Protein AF-E2SR80-F1 (afdb_monomer_lite)

Sequence (348 aa):
MKRNQKGSALLWAITVIMVLMITVAAALGISYSYYNRSVQNNNRRQAYLTAKGVIQNIVEKIELDNEDYISMIPEEVNQSTPLNIQLPDNANLGTVTEAKISRVEVDKDVDIRGKLTVSITVDYAGQTDTVNADMQLGRTGDLKKWQLLKYYKGQGADVQENINIKNAKIMMSHLLPLYEAACEWKTKIYTATMPEAEQRVIDGLGKNVNGEYVWEKYNGYYSNDYMRYFLFYGIYESKLPQFKNSAATHLPEKLKNKTFYMKTYCTKGKYTKLIYANTESTMKSGDWRAYLIFDTDTGHWYDVTDSAGNSYNGMTNFDDTSSDATAMEIKKLEEFKKTYFIPERMVD

Secondary structure (DSSP, 8-state):
----THHHHHHHHHHHHHHHHHHHHHHHHHHHHHHHHHHHHHHHHHHHHHHHHHHHHHHHHHHTT-HHHHHTS-SSTT-EEE------GGG---EEEEEEEEEEPPPTTS--SEEEEEEEEEEETTEEEEEEEEEEEPPSSS--SEEEEEEEESSPS-S---HHHHHHHHHHHHHHHHHHHHHTT-HHHHHHT-HHHHHHHHHHH-B-TTS-BHHHHHTTS--HHHHHHIIIIIISTT-PPEE-GGG-TT--HHHHTS-EEEEEEE-TTS--EEEEEES-SS--TT---BSEEEETTTTEEEE---TT-PPB--GGGG---STTHHHHHHHHHHHHHHHHSSGGGB--

Foldseek 3Di:
DPPPCVVVVVVVVVVVVVVVVVVVVVVVVVVVVVVVVVVLVVQQVLQVVLQVVVVVVLQVCQQVVPVVSVVQADPDAQDKRWDDDDDPPVPLSFDWPTWIKHWHDDDPVDQFDTKIKTKIWGHHPNHIWMKMWIWTQDGPDPRRGIDTDDMDIDGIPPVPLLVQLVLFVVLCVLLVVCLVCQVVLNQVVVVVVQVQLLVQLQVVQDADPVRHRPCVVDSRHDDFLNSQSSCCRRVQVVFFDKRDLVSFAADDPLPSPAIWGWGWGAAPLSADIWIFIDRDRGSDPPPQWGQWIQDPVVSFIFGPADPNSGTDNCSRVLHDDDPCSNVSSVVVVVVSCVVIVDPNGTGD

pLDDT: mean 82.11, std 11.13, range [41.03, 97.31]

Radius of gyration: 28.29 Å; chains: 1; bounding box: 73×52×107 Å

Structure (mmCIF, N/CA/C/O backbone):
data_AF-E2SR80-F1
#
_entry.id   AF-E2SR80-F1
#
loop_
_atom_site.group_PDB
_atom_site.id
_atom_site.type_symbol
_atom_site.label_atom_id
_atom_site.label_alt_id
_atom_site.label_comp_id
_atom_site.label_asym_id
_atom_site.label_entity_id
_atom_site.label_seq_id
_atom_site.pdbx_PDB_ins_code
_atom_site.Cartn_x
_atom_site.Cartn_y
_atom_site.Cartn_z
_atom_site.occupancy
_atom_site.B_iso_or_equiv
_atom_site.auth_seq_id
_atom_site.auth_comp_id
_atom_site.auth_asym_id
_atom_site.auth_atom_id
_atom_site.pdbx_PDB_model_num
ATOM 1 N N . MET A 1 1 ? 6.907 0.716 80.988 1.00 41.03 1 MET A N 1
ATOM 2 C CA . MET A 1 1 ? 5.776 1.026 80.080 1.00 41.03 1 MET A CA 1
ATOM 3 C C . MET A 1 1 ? 5.940 0.232 78.784 1.00 41.03 1 MET A C 1
ATOM 5 O O . MET A 1 1 ? 6.929 0.440 78.093 1.00 41.03 1 MET A O 1
ATOM 9 N N . LYS A 1 2 ? 5.040 -0.713 78.463 1.00 50.44 2 LYS A N 1
ATOM 10 C CA . LYS A 1 2 ? 5.060 -1.428 77.169 1.00 50.44 2 LYS A CA 1
ATOM 11 C C . LYS A 1 2 ? 4.645 -0.451 76.058 1.00 50.44 2 LYS A C 1
ATOM 13 O O . LYS A 1 2 ? 3.537 0.074 76.098 1.00 50.44 2 LYS A O 1
ATOM 18 N N . ARG A 1 3 ? 5.532 -0.191 75.090 1.00 54.62 3 ARG A N 1
ATOM 19 C CA . ARG A 1 3 ? 5.256 0.646 73.907 1.00 54.62 3 ARG A CA 1
ATOM 20 C C . ARG A 1 3 ? 4.097 0.029 73.110 1.00 54.62 3 ARG A C 1
ATOM 22 O O . ARG A 1 3 ? 4.188 -1.113 72.667 1.00 54.62 3 ARG A O 1
ATOM 29 N N . ASN A 1 4 ? 3.003 0.770 72.950 1.00 59.75 4 ASN A N 1
ATOM 30 C CA . ASN A 1 4 ? 1.808 0.333 72.231 1.00 59.75 4 ASN A CA 1
ATOM 31 C C . ASN A 1 4 ? 2.079 0.283 70.712 1.00 59.75 4 ASN A C 1
ATOM 33 O O . ASN A 1 4 ? 1.922 1.281 70.018 1.00 59.75 4 ASN A O 1
ATOM 37 N N . GLN A 1 5 ? 2.507 -0.872 70.189 1.00 57.28 5 GLN A N 1
ATOM 38 C CA . GLN A 1 5 ? 2.763 -1.083 68.753 1.00 57.28 5 GLN A CA 1
ATOM 39 C C . GLN A 1 5 ? 1.492 -1.348 67.916 1.00 57.28 5 GLN A C 1
ATOM 41 O O . GLN A 1 5 ? 1.584 -1.543 66.704 1.00 57.28 5 GLN A O 1
ATOM 46 N N . LYS A 1 6 ? 0.293 -1.318 68.520 1.00 56.19 6 LYS A N 1
ATOM 47 C CA . LYS A 1 6 ? -0.974 -1.641 67.834 1.00 56.19 6 LYS A CA 1
ATOM 48 C C . LYS A 1 6 ? -1.331 -0.670 66.697 1.00 56.19 6 LYS A C 1
ATOM 50 O O . LYS A 1 6 ? -1.971 -1.085 65.738 1.00 56.19 6 LYS A O 1
ATOM 55 N N . GLY A 1 7 ? -0.878 0.587 66.760 1.00 56.91 7 GLY A N 1
ATOM 56 C CA . GLY A 1 7 ? -1.098 1.575 65.691 1.00 56.91 7 GLY A CA 1
ATOM 57 C C . GLY A 1 7 ? -0.287 1.311 64.415 1.00 56.91 7 GLY A C 1
ATOM 58 O O . GLY A 1 7 ? -0.763 1.600 63.323 1.00 56.91 7 GLY A O 1
ATOM 59 N N . SER A 1 8 ? 0.901 0.703 64.535 1.00 66.62 8 SER A N 1
ATOM 60 C CA . SER A 1 8 ? 1.770 0.390 63.387 1.00 66.62 8 SER A CA 1
ATOM 61 C C . SER A 1 8 ? 1.239 -0.796 62.576 1.00 66.62 8 SER A C 1
ATOM 63 O O . SER A 1 8 ? 1.221 -0.754 61.349 1.00 66.62 8 SER A O 1
ATOM 65 N N . ALA A 1 9 ? 0.723 -1.825 63.258 1.00 75.88 9 ALA A N 1
ATOM 66 C CA . ALA A 1 9 ? 0.156 -3.008 62.610 1.00 75.88 9 ALA A CA 1
ATOM 67 C C . ALA A 1 9 ? -1.118 -2.690 61.804 1.00 75.88 9 ALA A C 1
ATOM 69 O O . ALA A 1 9 ? -1.295 -3.213 60.706 1.00 75.88 9 ALA A O 1
ATOM 70 N N . LEU A 1 10 ? -1.978 -1.800 62.317 1.00 78.31 10 LEU A N 1
ATOM 71 C CA . LEU A 1 10 ? -3.183 -1.356 61.608 1.00 78.31 10 LEU A CA 1
ATOM 72 C C . LEU A 1 10 ? -2.827 -0.584 60.327 1.00 78.31 10 LEU A C 1
ATOM 74 O O . LEU A 1 10 ? -3.387 -0.854 59.267 1.00 78.31 10 LEU A O 1
ATOM 78 N N . LEU A 1 11 ? -1.867 0.343 60.412 1.00 80.19 11 LEU A N 1
ATOM 79 C CA . LEU A 1 11 ? -1.424 1.141 59.265 1.00 80.19 11 LEU A CA 1
ATOM 80 C C . LEU A 1 11 ? -0.793 0.259 58.175 1.00 80.19 11 LEU A C 1
ATOM 82 O O . LEU A 1 11 ? -1.059 0.437 56.985 1.00 80.19 11 LEU A O 1
ATOM 86 N N . TRP A 1 12 ? -0.008 -0.738 58.591 1.00 85.00 12 TRP A N 1
ATOM 87 C CA . TRP A 1 12 ? 0.560 -1.747 57.700 1.00 85.00 12 TRP A CA 1
ATOM 88 C C . TRP A 1 12 ? -0.515 -2.581 57.003 1.00 85.00 12 TRP A C 1
ATOM 90 O O . TRP A 1 12 ? -0.466 -2.729 55.784 1.00 85.00 12 TRP A O 1
ATOM 100 N N . ALA A 1 13 ? -1.515 -3.070 57.740 1.00 86.19 13 ALA A N 1
ATOM 101 C CA . ALA A 1 13 ? -2.617 -3.836 57.160 1.00 86.19 13 ALA A CA 1
ATOM 102 C C . ALA A 1 13 ? -3.398 -3.023 56.114 1.00 86.19 13 ALA A C 1
ATOM 104 O O . ALA A 1 13 ? -3.671 -3.524 55.026 1.00 86.19 13 ALA A O 1
ATOM 105 N N . ILE A 1 14 ? -3.690 -1.749 56.399 1.00 85.69 14 ILE A N 1
ATOM 106 C CA . ILE A 1 14 ? -4.379 -0.852 55.458 1.00 85.69 14 ILE A CA 1
ATOM 107 C C . ILE A 1 14 ? -3.535 -0.634 54.197 1.00 85.69 14 ILE A C 1
ATOM 109 O O . ILE A 1 14 ? -4.055 -0.711 53.085 1.00 85.69 14 ILE A O 1
ATOM 113 N N . THR A 1 15 ? -2.226 -0.420 54.352 1.00 86.19 15 THR A N 1
ATOM 114 C CA . THR A 1 15 ? -1.307 -0.227 53.218 1.00 86.19 15 THR A CA 1
ATOM 115 C C . THR A 1 15 ? -1.261 -1.463 52.320 1.00 86.19 15 THR A C 1
ATOM 117 O O . THR A 1 15 ? -1.371 -1.342 51.101 1.00 86.19 15 THR A O 1
ATOM 120 N N . VAL A 1 16 ? -1.179 -2.658 52.912 1.00 89.25 16 VAL A N 1
ATOM 121 C CA . VAL A 1 16 ? -1.197 -3.930 52.173 1.00 89.25 16 VAL A CA 1
ATOM 122 C C . VAL A 1 16 ? -2.517 -4.117 51.425 1.00 89.25 16 VAL A C 1
ATOM 124 O O . VAL A 1 16 ? -2.497 -4.459 50.245 1.00 89.25 16 VAL A O 1
ATOM 127 N N . ILE A 1 17 ? -3.658 -3.841 52.064 1.00 92.12 17 ILE A N 1
ATOM 128 C CA . ILE A 1 17 ? -4.977 -3.939 51.422 1.00 92.12 17 ILE A CA 1
ATOM 129 C C . ILE A 1 17 ? -5.096 -2.956 50.250 1.00 92.12 17 ILE A C 1
ATOM 131 O O . ILE A 1 17 ? -5.597 -3.338 49.196 1.00 92.12 17 ILE A O 1
ATOM 135 N N . MET A 1 18 ? -4.613 -1.717 50.389 1.00 91.00 18 MET A N 1
ATOM 136 C CA . MET A 1 18 ? -4.639 -0.735 49.296 1.00 91.00 18 MET A CA 1
ATOM 137 C C . MET A 1 18 ? -3.799 -1.188 48.100 1.00 91.00 18 MET A C 1
ATOM 139 O O . MET A 1 18 ? -4.283 -1.156 46.971 1.00 91.00 18 MET A O 1
ATOM 143 N N . VAL A 1 19 ? -2.573 -1.665 48.336 1.00 90.81 19 VAL A N 1
ATOM 144 C CA . VAL A 1 19 ? -1.711 -2.198 47.267 1.00 90.81 19 VAL A CA 1
ATOM 145 C C . VAL A 1 19 ? -2.364 -3.414 46.597 1.00 90.81 19 VAL A C 1
ATOM 147 O O . VAL A 1 19 ? -2.334 -3.546 45.371 1.00 90.81 19 VAL A O 1
ATOM 150 N N . LEU A 1 20 ? -3.021 -4.275 47.375 1.00 92.12 20 LEU A N 1
ATOM 151 C CA . LEU A 1 20 ? -3.727 -5.445 46.857 1.00 92.12 20 LEU A CA 1
ATOM 152 C C . LEU A 1 20 ? -4.962 -5.050 46.027 1.00 92.12 20 LEU A C 1
ATOM 154 O O . LEU A 1 20 ? -5.178 -5.596 44.951 1.00 92.12 20 LEU A O 1
ATOM 158 N N . MET A 1 21 ? -5.731 -4.045 46.449 1.00 90.69 21 MET A N 1
ATOM 159 C CA . MET A 1 21 ? -6.858 -3.540 45.655 1.00 90.69 21 MET A CA 1
ATOM 160 C C . MET A 1 21 ? -6.407 -2.892 44.343 1.00 90.69 21 MET A C 1
ATOM 162 O O . MET A 1 21 ? -7.025 -3.137 43.309 1.00 90.69 21 MET A O 1
ATOM 166 N N . ILE A 1 22 ? -5.316 -2.119 44.354 1.00 89.12 22 ILE A N 1
ATOM 167 C CA . ILE A 1 22 ? -4.759 -1.510 43.134 1.00 89.12 22 ILE A CA 1
ATOM 168 C C . ILE A 1 22 ? -4.313 -2.596 42.148 1.00 89.12 22 ILE A C 1
ATOM 170 O O . ILE A 1 22 ? -4.617 -2.517 40.958 1.00 89.12 22 ILE A O 1
ATOM 174 N N . THR A 1 23 ? -3.629 -3.634 42.634 1.00 87.75 23 THR A N 1
ATOM 175 C CA . THR A 1 23 ? -3.163 -4.741 41.784 1.00 87.75 23 THR A CA 1
ATOM 176 C C . THR A 1 23 ? -4.318 -5.573 41.223 1.00 87.75 23 THR A C 1
ATOM 178 O O . THR A 1 23 ? -4.312 -5.877 40.031 1.00 87.75 23 THR A O 1
ATOM 181 N N . VAL A 1 24 ? -5.350 -5.871 42.022 1.00 89.69 24 VAL A N 1
ATOM 182 C CA . VAL A 1 24 ? -6.563 -6.562 41.547 1.00 89.69 24 VAL A CA 1
ATOM 183 C C . VAL A 1 24 ? -7.316 -5.720 40.515 1.00 89.69 24 VAL A C 1
ATOM 185 O O . VAL A 1 24 ? -7.696 -6.244 39.469 1.00 89.69 24 VAL A O 1
ATOM 188 N N . ALA A 1 25 ? -7.486 -4.416 40.751 1.00 79.12 25 ALA A N 1
ATOM 189 C CA . ALA A 1 25 ? -8.142 -3.519 39.801 1.00 79.12 25 ALA A CA 1
ATOM 190 C C . ALA A 1 25 ? -7.384 -3.447 38.464 1.00 79.12 25 ALA A C 1
ATOM 192 O O . ALA A 1 25 ? -8.001 -3.529 37.401 1.00 79.12 25 ALA A O 1
ATOM 193 N N . ALA A 1 26 ? -6.050 -3.368 38.502 1.00 74.50 26 ALA A N 1
ATOM 194 C CA . ALA A 1 26 ? -5.216 -3.393 37.302 1.00 74.50 26 ALA A CA 1
ATOM 195 C C . ALA A 1 26 ? -5.331 -4.730 36.544 1.00 74.50 26 ALA A C 1
ATOM 197 O O . ALA A 1 26 ? -5.523 -4.736 35.326 1.00 74.50 26 ALA A O 1
ATOM 198 N N . ALA A 1 27 ? -5.280 -5.864 37.253 1.00 79.50 27 ALA A N 1
ATOM 199 C CA . ALA A 1 27 ? -5.410 -7.193 36.655 1.00 79.50 27 ALA A CA 1
ATOM 200 C C . ALA A 1 27 ? -6.788 -7.408 36.004 1.00 79.50 27 ALA A C 1
ATOM 202 O O . ALA A 1 27 ? -6.875 -7.941 34.895 1.00 79.50 27 ALA A O 1
ATOM 203 N N . LEU A 1 28 ? -7.861 -6.952 36.657 1.00 77.25 28 LEU A N 1
ATOM 204 C CA . LEU A 1 28 ? -9.220 -6.998 36.118 1.00 77.25 28 LEU A CA 1
ATOM 205 C C . LEU A 1 28 ? -9.384 -6.083 34.901 1.00 77.25 28 LEU A C 1
ATOM 207 O O . LEU A 1 28 ? -9.975 -6.509 33.913 1.00 77.25 28 LEU A O 1
ATOM 211 N N . GLY A 1 29 ? -8.822 -4.870 34.928 1.00 68.19 29 GLY A N 1
ATOM 212 C CA . GLY A 1 29 ? -8.860 -3.950 33.788 1.00 68.19 29 GLY A CA 1
ATOM 213 C C . GLY A 1 29 ? -8.187 -4.533 32.542 1.00 68.19 29 GLY A C 1
ATOM 214 O O . GLY A 1 29 ? -8.747 -4.488 31.444 1.00 68.19 29 GLY A O 1
ATOM 215 N N . ILE A 1 30 ? -7.021 -5.160 32.719 1.00 61.06 30 ILE A N 1
ATOM 216 C CA . ILE A 1 30 ? -6.311 -5.859 31.642 1.00 61.06 30 ILE A CA 1
ATOM 217 C C . ILE A 1 30 ? -7.134 -7.058 31.147 1.00 61.06 30 ILE A C 1
ATOM 219 O O . ILE A 1 30 ? -7.360 -7.195 29.945 1.00 61.06 30 ILE A O 1
ATOM 223 N N . SER A 1 31 ? -7.632 -7.895 32.060 1.00 67.19 31 SER A N 1
ATOM 224 C CA . SER A 1 31 ? -8.416 -9.093 31.721 1.00 67.19 31 SER A CA 1
ATOM 225 C C . SER A 1 31 ? -9.706 -8.754 30.973 1.00 67.19 31 SER A C 1
ATOM 227 O O . SER A 1 31 ? -10.033 -9.403 29.984 1.00 67.19 31 SER A O 1
ATOM 229 N N . TYR A 1 32 ? -10.409 -7.701 31.393 1.00 62.47 32 TYR A N 1
ATOM 230 C CA . TYR A 1 32 ? -11.624 -7.222 30.738 1.00 62.47 32 TYR A CA 1
ATOM 231 C C . TYR A 1 32 ? -11.346 -6.708 29.319 1.00 62.47 32 TYR A C 1
ATOM 233 O O . TYR A 1 32 ? -12.085 -7.015 28.386 1.00 62.47 32 TYR A O 1
ATOM 241 N N . SER A 1 33 ? -10.235 -5.990 29.126 1.00 60.47 33 SER A N 1
ATOM 242 C CA . SER A 1 33 ? -9.791 -5.552 27.797 1.00 60.47 33 SER A CA 1
ATOM 243 C C . SER A 1 33 ? -9.507 -6.740 26.868 1.00 60.47 33 SER A C 1
ATOM 245 O O . SER A 1 33 ? -9.991 -6.770 25.733 1.00 60.47 33 SER A O 1
ATOM 247 N N . TYR A 1 34 ? -8.792 -7.762 27.353 1.00 63.47 34 TYR A N 1
ATOM 248 C CA . TYR A 1 34 ? -8.549 -8.990 26.587 1.00 63.47 34 TYR A CA 1
ATOM 249 C C . TYR A 1 34 ? -9.836 -9.750 26.274 1.00 63.47 34 TYR A C 1
ATOM 251 O O . TYR A 1 34 ? -10.015 -10.202 25.143 1.00 63.47 34 TYR A O 1
ATOM 259 N N . TYR A 1 35 ? -10.742 -9.859 27.246 1.00 66.56 35 TYR A N 1
ATOM 260 C CA . TYR A 1 35 ? -12.034 -10.507 27.062 1.00 66.56 35 TYR A CA 1
ATOM 261 C C . TYR A 1 35 ? -12.851 -9.818 25.963 1.00 66.56 35 TYR A C 1
ATOM 263 O O . TYR A 1 35 ? -13.272 -10.479 25.017 1.00 66.56 35 TYR A O 1
ATOM 271 N N . ASN A 1 36 ? -12.987 -8.489 26.009 1.00 66.62 36 ASN A N 1
ATOM 272 C CA . ASN A 1 36 ? -13.736 -7.744 24.994 1.00 66.62 36 ASN A CA 1
ATOM 273 C C . ASN A 1 36 ? -13.118 -7.869 23.599 1.00 66.62 36 ASN A C 1
ATOM 275 O O . ASN A 1 36 ? -13.845 -8.091 22.633 1.00 66.62 36 ASN A O 1
ATOM 279 N N . ARG A 1 37 ? -11.786 -7.800 23.485 1.00 63.66 37 ARG A N 1
ATOM 280 C CA . ARG A 1 37 ? -11.088 -8.035 22.209 1.00 63.66 37 ARG A CA 1
ATOM 281 C C . ARG A 1 37 ? -11.329 -9.448 21.684 1.00 63.66 37 ARG A C 1
ATOM 283 O O . ARG A 1 37 ? -11.545 -9.628 20.490 1.00 63.66 37 ARG A O 1
ATOM 290 N N . SER A 1 38 ? -11.307 -10.446 22.565 1.00 66.44 38 SER A N 1
ATOM 291 C CA . SER A 1 38 ? -11.567 -11.842 22.209 1.00 66.44 38 SER A CA 1
ATOM 292 C C . SER A 1 38 ? -12.996 -12.037 21.695 1.00 66.44 38 SER A C 1
ATOM 294 O O . SER A 1 38 ? -13.190 -12.606 20.622 1.00 66.44 38 SER A O 1
ATOM 296 N N . VAL A 1 39 ? -13.990 -11.492 22.404 1.00 68.88 39 VAL A N 1
ATOM 297 C CA . VAL A 1 39 ? -15.403 -11.544 22.000 1.00 68.88 39 VAL A CA 1
ATOM 298 C C . VAL A 1 39 ? -15.616 -10.835 20.662 1.00 68.88 39 VAL A C 1
ATOM 300 O O . VAL A 1 39 ? -16.217 -11.414 19.762 1.00 68.88 39 VAL A O 1
ATOM 303 N N . GLN A 1 40 ? -15.068 -9.629 20.482 1.00 72.50 40 GLN A N 1
ATOM 304 C CA . GLN A 1 40 ? -15.157 -8.898 19.213 1.00 72.50 40 GLN A CA 1
ATOM 305 C C . GLN A 1 40 ? -14.512 -9.672 18.057 1.00 72.50 40 GLN A C 1
ATOM 307 O O . GLN A 1 40 ? -15.115 -9.803 16.994 1.00 72.50 40 GLN A O 1
ATOM 312 N N . ASN A 1 41 ? -13.328 -10.255 18.268 1.00 70.25 41 ASN A N 1
ATOM 313 C CA . ASN A 1 41 ? -12.660 -11.076 17.258 1.00 70.25 41 ASN A CA 1
ATOM 314 C C . ASN A 1 41 ? -13.461 -12.334 16.907 1.00 70.25 41 ASN A C 1
ATOM 316 O O . ASN A 1 41 ? -13.529 -12.709 15.736 1.00 70.25 41 ASN A O 1
ATOM 320 N N . ASN A 1 42 ? -14.074 -12.985 17.898 1.00 72.62 42 ASN A N 1
ATOM 321 C CA . ASN A 1 42 ? -14.923 -14.146 17.664 1.00 72.62 42 ASN A CA 1
ATOM 322 C C . ASN A 1 42 ? -16.185 -13.768 16.876 1.00 72.62 42 ASN A C 1
ATOM 324 O O . ASN A 1 42 ? -16.521 -14.437 15.902 1.00 72.62 42 ASN A O 1
ATOM 328 N N . ASN A 1 43 ? -16.830 -12.659 17.238 1.00 77.50 43 ASN A N 1
ATOM 329 C CA . ASN A 1 43 ? -18.008 -12.150 16.536 1.00 77.50 43 ASN A CA 1
ATOM 330 C C . ASN A 1 43 ? -17.676 -11.771 15.087 1.00 77.50 43 ASN A C 1
ATOM 332 O O . ASN A 1 43 ? -18.373 -12.184 14.164 1.00 77.50 43 ASN A O 1
ATOM 336 N N . ARG A 1 44 ? -16.548 -11.088 14.860 1.00 74.31 44 ARG A N 1
ATOM 337 C CA . ARG A 1 44 ? -16.056 -10.780 13.512 1.00 74.31 44 ARG A CA 1
ATOM 338 C C . ARG A 1 44 ? -15.739 -12.042 12.709 1.00 74.31 44 ARG A C 1
ATOM 340 O O . ARG A 1 44 ? -16.054 -12.131 11.525 1.00 74.31 44 ARG A O 1
ATOM 347 N N . ARG A 1 45 ? -15.140 -13.056 13.344 1.00 76.94 45 ARG A N 1
ATOM 348 C CA . ARG A 1 45 ? -14.900 -14.356 12.704 1.00 76.94 45 ARG A CA 1
ATOM 349 C C . ARG A 1 45 ? -16.212 -15.026 12.297 1.00 76.94 45 ARG A C 1
ATOM 351 O O . ARG A 1 45 ? -16.254 -15.610 11.218 1.00 76.94 45 ARG A O 1
ATOM 358 N N . GLN A 1 46 ? -17.254 -14.934 13.120 1.00 81.94 46 GLN A N 1
ATOM 359 C CA . GLN A 1 46 ? -18.574 -15.461 12.789 1.00 81.94 46 GLN A CA 1
ATOM 360 C C . GLN A 1 46 ? -19.182 -14.730 11.586 1.00 81.94 46 GLN A C 1
ATOM 362 O O . GLN A 1 46 ? -19.578 -15.399 10.636 1.00 81.94 46 GLN A O 1
ATOM 367 N N . ALA A 1 47 ? -19.153 -13.391 11.565 1.00 82.88 47 ALA A N 1
ATOM 368 C CA . ALA A 1 47 ? -19.593 -12.597 10.412 1.00 82.88 47 ALA A CA 1
ATOM 369 C C . ALA A 1 47 ? -18.881 -13.030 9.116 1.00 82.88 47 ALA A C 1
ATOM 371 O O . ALA A 1 47 ? -19.528 -13.300 8.104 1.00 82.88 47 ALA A O 1
ATOM 372 N N . TYR A 1 48 ? -17.554 -13.207 9.168 1.00 84.00 48 TYR A N 1
ATOM 373 C CA . TYR A 1 48 ? -16.772 -13.706 8.034 1.00 84.00 48 TYR A CA 1
ATOM 374 C C . TYR A 1 48 ? -17.203 -15.103 7.569 1.00 84.00 48 TYR A C 1
ATOM 376 O O . TYR A 1 48 ? -17.326 -15.340 6.369 1.00 84.00 48 TYR A O 1
ATOM 384 N N . LEU A 1 49 ? -17.385 -16.049 8.494 1.00 83.25 49 LEU A N 1
ATOM 385 C CA . LEU A 1 49 ? -17.761 -17.421 8.148 1.00 83.25 49 LEU A CA 1
ATOM 386 C C . LEU A 1 49 ? -19.159 -17.479 7.530 1.00 83.25 49 LEU A C 1
ATOM 388 O O . LEU A 1 49 ? -19.341 -18.185 6.539 1.00 83.25 49 LEU A O 1
ATOM 392 N N . THR A 1 50 ? -20.106 -16.701 8.056 1.00 87.38 50 THR A N 1
ATOM 393 C CA . THR A 1 50 ? -21.445 -16.573 7.476 1.00 87.38 50 THR A CA 1
ATOM 394 C C . THR A 1 50 ? -21.371 -15.973 6.072 1.00 87.38 50 THR A C 1
ATOM 396 O O . THR A 1 50 ? -21.866 -16.583 5.127 1.00 87.38 50 THR A O 1
ATOM 399 N N . ALA A 1 51 ? -20.689 -14.834 5.899 1.00 86.62 51 ALA A N 1
ATOM 400 C CA . ALA A 1 51 ? -20.525 -14.197 4.591 1.00 86.62 51 ALA A CA 1
ATOM 401 C C . ALA A 1 51 ? -19.853 -15.138 3.577 1.00 86.62 51 ALA A C 1
ATOM 403 O O . ALA A 1 51 ? -20.287 -15.232 2.429 1.00 86.62 51 ALA A O 1
ATOM 404 N N . LYS A 1 52 ? -18.840 -15.902 4.015 1.00 84.12 52 LYS A N 1
ATOM 405 C CA . LYS A 1 52 ? -18.167 -16.918 3.198 1.00 84.12 52 LYS A CA 1
ATOM 406 C C . LYS A 1 52 ? -19.106 -18.059 2.791 1.00 84.12 52 LYS A C 1
ATOM 408 O O . LYS A 1 52 ? -19.067 -18.478 1.641 1.00 84.12 52 LYS A O 1
ATOM 413 N N . GLY A 1 53 ? -19.934 -18.564 3.703 1.00 82.44 53 GLY A N 1
ATOM 414 C CA . GLY A 1 53 ? -20.895 -19.622 3.384 1.00 82.44 53 GLY A CA 1
ATOM 415 C C . GLY A 1 53 ? -21.933 -19.167 2.356 1.00 82.44 53 GLY A C 1
ATOM 416 O O . GLY A 1 53 ? -22.192 -19.871 1.383 1.00 82.44 53 GLY A O 1
ATOM 417 N N . VAL A 1 54 ? -22.463 -17.952 2.529 1.00 89.12 54 VAL A N 1
ATOM 418 C CA . VAL A 1 54 ? -23.433 -17.350 1.602 1.00 89.12 54 VAL A CA 1
ATOM 419 C C . VAL A 1 54 ? -22.823 -17.158 0.215 1.00 89.12 54 VAL A C 1
ATOM 421 O O . VAL A 1 54 ? -23.399 -17.604 -0.775 1.00 89.12 54 VAL A O 1
ATOM 424 N N . ILE A 1 55 ? -21.642 -16.539 0.126 1.00 91.81 55 ILE A N 1
ATOM 425 C CA . ILE A 1 55 ? -21.018 -16.280 -1.176 1.00 91.81 55 ILE A CA 1
ATOM 426 C C . ILE A 1 55 ? -20.607 -17.568 -1.892 1.00 91.81 55 ILE A C 1
ATOM 428 O O . ILE A 1 55 ? -20.752 -17.644 -3.106 1.00 91.81 55 ILE A O 1
ATOM 432 N N . GLN A 1 56 ? -20.148 -18.592 -1.164 1.00 83.88 56 GLN A N 1
ATOM 433 C CA . GLN A 1 56 ? -19.830 -19.895 -1.753 1.00 83.88 56 GLN A CA 1
ATOM 434 C C . GLN A 1 56 ? -21.061 -20.532 -2.396 1.00 83.88 56 GLN A C 1
ATOM 436 O O . GLN A 1 56 ? -20.956 -21.057 -3.499 1.00 83.88 56 GLN A O 1
ATOM 441 N N . ASN A 1 57 ? -22.225 -20.427 -1.751 1.00 86.38 57 ASN A N 1
ATOM 442 C CA . ASN A 1 57 ? -23.472 -20.928 -2.316 1.00 86.38 57 ASN A CA 1
ATOM 443 C C . ASN A 1 57 ? -23.870 -20.176 -3.596 1.00 86.38 57 ASN A C 1
ATOM 445 O O . ASN A 1 57 ? -24.221 -20.810 -4.585 1.00 86.38 57 ASN A O 1
ATOM 449 N N . ILE A 1 58 ? -23.769 -18.843 -3.607 1.00 89.19 58 ILE A N 1
ATOM 450 C CA . ILE A 1 58 ? -24.084 -18.027 -4.793 1.00 89.19 58 ILE A CA 1
ATOM 451 C C . ILE A 1 58 ? -23.141 -18.360 -5.950 1.00 89.19 58 ILE A C 1
ATOM 453 O O . ILE A 1 58 ? -23.597 -18.606 -7.063 1.00 89.19 58 ILE A O 1
ATOM 457 N N . VAL A 1 59 ? -21.832 -18.393 -5.684 1.00 85.44 59 VAL A N 1
ATOM 458 C CA . VAL A 1 59 ? -20.812 -18.736 -6.683 1.00 85.44 59 VAL A CA 1
ATOM 459 C C . VAL A 1 59 ? -21.077 -20.122 -7.257 1.00 85.44 59 VAL A C 1
ATOM 461 O O . VAL A 1 59 ? -21.118 -20.261 -8.473 1.00 85.44 59 VAL A O 1
ATOM 464 N N . GLU A 1 60 ? -21.335 -21.123 -6.413 1.00 81.25 60 GLU A N 1
ATOM 465 C CA . GLU A 1 60 ? -21.652 -22.484 -6.858 1.00 81.25 60 GLU A CA 1
ATOM 466 C C . GLU A 1 60 ? -22.886 -22.505 -7.773 1.00 81.25 60 GLU A C 1
ATOM 468 O O . GLU A 1 60 ? -22.872 -23.146 -8.822 1.00 81.25 60 GLU A O 1
ATOM 473 N N . LYS A 1 61 ? -23.948 -21.762 -7.433 1.00 85.62 61 LYS A N 1
ATOM 474 C CA . LYS A 1 61 ? -25.143 -21.657 -8.285 1.00 85.62 61 LYS A CA 1
ATOM 475 C C . LYS A 1 61 ? -24.850 -21.001 -9.635 1.00 85.62 61 LYS A C 1
ATOM 477 O O . LYS A 1 61 ? -25.407 -21.444 -10.637 1.00 85.62 61 LYS A O 1
ATOM 482 N N . ILE A 1 62 ? -23.969 -20.002 -9.669 1.00 86.25 62 ILE A N 1
ATOM 483 C CA . ILE A 1 62 ? -23.519 -19.351 -10.906 1.00 86.25 62 ILE A CA 1
ATOM 484 C C . ILE A 1 62 ? -22.651 -20.306 -11.748 1.00 86.25 62 ILE A C 1
ATOM 486 O O . ILE A 1 62 ? -22.869 -20.410 -12.951 1.00 86.25 62 ILE A O 1
ATOM 490 N N . GLU A 1 63 ? -21.713 -21.049 -11.148 1.00 81.19 63 GLU A N 1
ATOM 491 C CA . GLU A 1 63 ? -20.871 -22.033 -11.863 1.00 81.19 63 GLU A CA 1
ATOM 492 C C . GLU A 1 63 ? -21.685 -23.211 -12.431 1.00 81.19 63 GLU A C 1
ATOM 494 O O . GLU A 1 63 ? -21.335 -23.789 -13.465 1.00 81.19 63 GLU A O 1
ATOM 499 N N . LEU A 1 64 ? -22.796 -23.560 -11.773 1.00 82.38 64 LEU A N 1
ATOM 500 C CA . LEU A 1 64 ? -23.743 -24.582 -12.223 1.00 82.38 64 LEU A CA 1
ATOM 501 C C . LEU A 1 64 ? -24.737 -24.084 -13.292 1.00 82.38 64 LEU A C 1
ATOM 503 O O . LEU A 1 64 ? -25.602 -24.861 -13.693 1.00 82.38 64 LEU A O 1
ATOM 507 N N . ASP A 1 65 ? -24.609 -22.840 -13.773 1.00 80.25 65 ASP A N 1
ATOM 508 C CA . ASP A 1 65 ? -25.534 -22.171 -14.705 1.00 80.25 65 ASP A CA 1
ATOM 509 C C . ASP A 1 65 ? -26.999 -22.189 -14.232 1.00 80.25 65 ASP A C 1
ATOM 511 O O . ASP A 1 65 ? -27.922 -22.445 -15.006 1.00 80.25 65 ASP A O 1
ATOM 515 N N . ASN A 1 66 ? -27.241 -21.944 -12.943 1.00 85.12 66 ASN A N 1
ATOM 516 C CA . ASN A 1 66 ? -28.608 -21.810 -12.456 1.00 85.12 66 ASN A CA 1
ATOM 517 C C . ASN A 1 66 ? -29.273 -20.548 -13.044 1.00 85.12 66 ASN A C 1
ATOM 519 O O . ASN A 1 66 ? -28.787 -19.438 -12.826 1.00 85.12 66 ASN A O 1
ATOM 523 N N . GLU A 1 67 ? -30.395 -20.720 -13.750 1.00 83.00 67 GLU A N 1
ATOM 524 C CA . GLU A 1 67 ? -31.078 -19.645 -14.489 1.00 83.00 67 GLU A CA 1
ATOM 525 C C . GLU A 1 67 ? -31.417 -18.428 -13.615 1.00 83.00 67 GLU A C 1
ATOM 527 O O . GLU A 1 67 ? -31.183 -17.293 -14.037 1.00 83.00 67 GLU A O 1
ATOM 532 N N . ASP A 1 68 ? -31.867 -18.648 -12.375 1.00 84.31 68 ASP A N 1
ATOM 533 C CA . ASP A 1 68 ? -32.255 -17.569 -11.464 1.00 84.31 68 ASP A CA 1
ATOM 534 C C . ASP A 1 68 ? -31.055 -16.675 -11.124 1.00 84.31 68 ASP A C 1
ATOM 536 O O . ASP A 1 68 ? -31.140 -15.453 -11.226 1.00 84.31 68 ASP A O 1
ATOM 540 N N . TYR A 1 69 ? -29.904 -17.265 -10.788 1.00 84.31 69 TYR A N 1
ATOM 541 C CA . TYR A 1 69 ? -28.700 -16.507 -10.425 1.00 84.31 69 TYR A CA 1
ATOM 542 C C . TYR A 1 69 ? -28.002 -15.885 -11.636 1.00 84.31 69 TYR A C 1
ATOM 544 O O . TYR A 1 69 ? -27.455 -14.787 -11.528 1.00 84.31 69 TYR A O 1
ATOM 552 N N . ILE A 1 70 ? -28.035 -16.551 -12.794 1.00 84.56 70 ILE A N 1
ATOM 553 C CA . ILE A 1 70 ? -27.484 -16.002 -14.039 1.00 84.56 70 ILE A CA 1
ATOM 554 C C . ILE A 1 70 ? -28.281 -14.769 -14.483 1.00 84.56 70 ILE A C 1
ATOM 556 O O . ILE A 1 70 ? -27.677 -13.783 -14.899 1.00 84.56 70 ILE A O 1
ATOM 560 N N . SER A 1 71 ? -29.611 -14.782 -14.329 1.00 85.00 71 SER A N 1
ATOM 561 C CA . SER A 1 71 ? -30.475 -13.640 -14.671 1.00 85.00 71 SER A CA 1
ATOM 562 C C . SER A 1 71 ? -30.224 -12.388 -13.818 1.00 85.00 71 SER A C 1
ATOM 564 O O . SER A 1 71 ? -30.558 -11.281 -14.230 1.00 85.00 71 SER A O 1
ATOM 566 N N . MET A 1 72 ? -29.607 -12.547 -12.641 1.00 85.06 72 MET A N 1
ATOM 567 C CA . MET A 1 72 ? -29.269 -11.441 -11.741 1.00 85.06 72 MET A CA 1
ATOM 568 C C . MET A 1 72 ? -27.945 -10.755 -12.102 1.00 85.06 72 MET A C 1
ATOM 570 O O . MET A 1 72 ? -27.640 -9.701 -11.541 1.00 85.06 72 MET A O 1
ATOM 574 N N . ILE A 1 73 ? -27.148 -11.323 -13.014 1.00 86.19 73 ILE A N 1
ATOM 575 C CA . ILE A 1 73 ? -25.899 -10.710 -13.474 1.00 86.19 73 ILE A CA 1
ATOM 576 C C . ILE A 1 73 ? -26.246 -9.498 -14.357 1.00 86.19 73 ILE A C 1
ATOM 578 O O . ILE A 1 73 ? -26.911 -9.676 -15.377 1.00 86.19 73 ILE A O 1
ATOM 582 N N . PRO A 1 74 ? -25.780 -8.279 -14.023 1.00 79.56 74 PRO A N 1
ATOM 583 C CA . PRO A 1 74 ? -26.035 -7.094 -14.838 1.00 79.56 74 PRO A CA 1
ATOM 584 C C . PRO A 1 74 ? -25.583 -7.263 -16.296 1.00 79.56 74 PRO A C 1
ATOM 586 O O . PRO A 1 74 ? -24.509 -7.806 -16.580 1.00 79.56 74 PRO A O 1
ATOM 589 N N . GLU A 1 75 ? -26.374 -6.762 -17.245 1.00 77.81 75 GLU A N 1
ATOM 590 C CA . GLU A 1 75 ? -25.998 -6.784 -18.663 1.00 77.81 75 GLU A CA 1
ATOM 591 C C . GLU A 1 75 ? -24.880 -5.779 -18.968 1.00 77.81 75 GLU A C 1
ATOM 593 O O . GLU A 1 75 ? -23.946 -6.093 -19.712 1.00 77.81 75 GLU A O 1
ATOM 598 N N . GLU A 1 76 ? -24.932 -4.601 -18.346 1.00 70.25 76 GLU A N 1
ATOM 599 C CA . GLU A 1 76 ? -23.942 -3.543 -18.528 1.00 70.25 76 GLU A CA 1
ATOM 600 C C . GLU A 1 76 ? -22.746 -3.692 -17.583 1.00 70.25 76 GLU A C 1
ATOM 602 O O . GLU A 1 76 ? -22.855 -4.104 -16.428 1.00 70.25 76 GLU A O 1
ATOM 607 N N . VAL A 1 77 ? -21.576 -3.317 -18.092 1.00 75.19 77 VAL A N 1
ATOM 608 C CA . VAL A 1 77 ? -20.338 -3.229 -17.317 1.00 75.19 77 VAL A CA 1
ATOM 609 C C . VAL A 1 77 ? -20.448 -2.094 -16.292 1.00 75.19 77 VAL A C 1
ATOM 611 O O . VAL A 1 77 ? -21.031 -1.053 -16.578 1.00 75.19 77 VAL A O 1
ATOM 614 N N . ASN A 1 78 ? -19.864 -2.286 -15.108 1.00 72.12 78 ASN A N 1
ATOM 615 C CA . ASN A 1 78 ? -19.880 -1.367 -13.963 1.00 72.12 78 ASN A CA 1
ATOM 616 C C . ASN A 1 78 ? -21.262 -1.151 -13.324 1.00 72.12 78 ASN A C 1
ATOM 618 O O . ASN A 1 78 ? -21.436 -0.230 -12.525 1.00 72.12 78 ASN A O 1
ATOM 622 N N . GLN A 1 79 ? -22.239 -2.005 -13.633 1.00 66.38 79 GLN A N 1
ATOM 623 C CA . GLN A 1 79 ? -23.502 -2.063 -12.905 1.00 66.38 79 GLN A CA 1
ATOM 624 C C . GLN A 1 79 ? -23.479 -3.152 -11.829 1.00 66.38 79 GLN A C 1
ATOM 626 O O . GLN A 1 79 ? -22.714 -4.119 -11.909 1.00 66.38 79 GLN A O 1
ATOM 631 N N . SER A 1 80 ? -24.356 -2.996 -10.834 1.00 75.38 80 SER A N 1
ATOM 632 C CA . SER A 1 80 ? -24.550 -3.947 -9.741 1.00 75.38 80 SER A CA 1
ATOM 633 C C . SER A 1 80 ? -26.029 -4.248 -9.531 1.00 75.38 80 SER A C 1
ATOM 635 O O . SER A 1 80 ? -26.839 -3.329 -9.425 1.00 75.38 80 SER A O 1
ATOM 637 N N . THR A 1 81 ? -26.362 -5.526 -9.374 1.00 78.38 81 THR A N 1
ATOM 638 C CA . THR A 1 81 ? -27.690 -5.975 -8.944 1.00 78.38 81 THR A CA 1
ATOM 639 C C . THR A 1 81 ? -27.640 -6.314 -7.454 1.00 78.38 81 THR A C 1
ATOM 641 O O . THR A 1 81 ? -26.838 -7.172 -7.065 1.00 78.38 81 THR A O 1
ATOM 644 N N . PRO A 1 82 ? -28.457 -5.677 -6.597 1.00 81.69 82 PRO A N 1
ATOM 645 C CA . PRO A 1 82 ? -28.566 -6.073 -5.199 1.00 81.69 82 PRO A CA 1
ATOM 646 C C . PRO A 1 82 ? -29.278 -7.427 -5.074 1.00 81.69 82 PRO A C 1
ATOM 648 O O . PRO A 1 82 ? -30.252 -7.703 -5.771 1.00 81.69 82 PRO A O 1
ATOM 651 N N . LEU A 1 83 ? -28.811 -8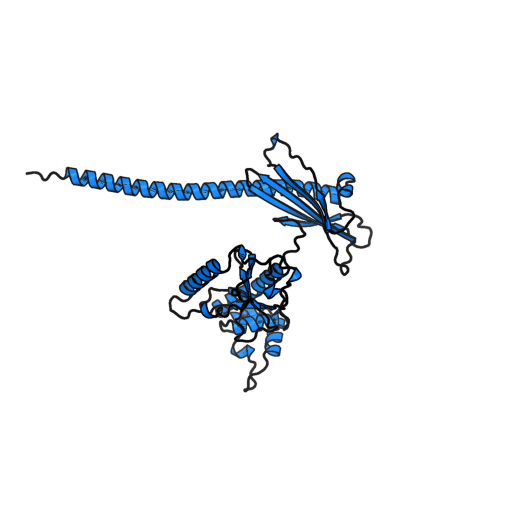.260 -4.149 1.00 84.19 83 LEU A N 1
ATOM 652 C CA . LEU A 1 83 ? -29.411 -9.542 -3.801 1.00 84.19 83 LEU A CA 1
ATOM 653 C C . LEU A 1 83 ? -30.106 -9.428 -2.445 1.00 84.19 83 LEU A C 1
ATOM 655 O O . LEU A 1 83 ? -29.527 -8.933 -1.479 1.00 84.19 83 LEU A O 1
ATOM 659 N N . ASN A 1 84 ? -31.333 -9.932 -2.350 1.00 83.38 84 ASN A N 1
ATOM 660 C CA . ASN A 1 84 ? -32.037 -10.024 -1.077 1.00 83.38 84 ASN A CA 1
ATOM 661 C C . ASN A 1 84 ? -31.850 -11.428 -0.494 1.00 83.38 84 ASN A C 1
ATOM 663 O O . ASN A 1 84 ? -32.416 -12.394 -1.004 1.00 83.38 84 ASN A O 1
ATOM 667 N N . ILE A 1 85 ? -31.027 -11.542 0.549 1.00 84.31 85 ILE A N 1
ATOM 668 C CA . ILE A 1 85 ? -30.678 -12.819 1.175 1.00 84.31 85 ILE A CA 1
ATOM 669 C C . ILE A 1 85 ? -31.168 -12.805 2.615 1.00 84.31 85 ILE A C 1
ATOM 671 O O . ILE A 1 85 ? -30.689 -12.027 3.437 1.00 84.31 85 ILE A O 1
ATOM 675 N N . GLN A 1 86 ? -32.094 -13.708 2.925 1.00 82.06 86 GLN A N 1
ATOM 676 C CA . GLN A 1 86 ? -32.579 -13.923 4.283 1.00 82.06 86 GLN A CA 1
ATOM 677 C C . GLN A 1 86 ? -31.970 -15.206 4.840 1.00 82.06 86 GLN A C 1
ATOM 679 O O . GLN A 1 86 ? -32.085 -16.277 4.243 1.00 82.06 86 GLN A O 1
ATOM 684 N N . LEU A 1 87 ? -31.291 -15.080 5.978 1.00 84.44 87 LEU A N 1
ATOM 685 C CA . LEU A 1 87 ? -30.752 -16.219 6.712 1.00 84.44 87 LEU A CA 1
ATOM 686 C C . LEU A 1 87 ? -31.822 -16.778 7.660 1.00 84.44 87 LEU A C 1
ATOM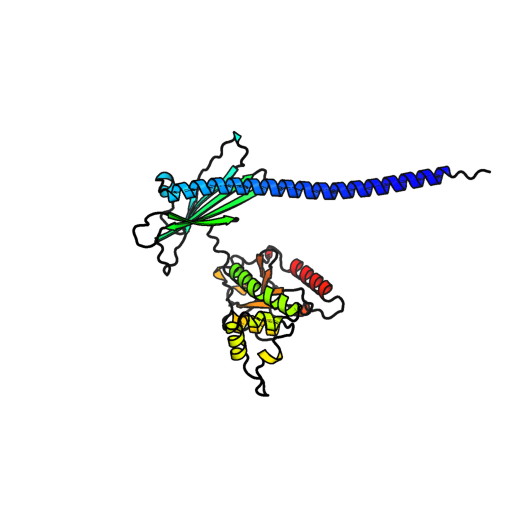 688 O O . LEU A 1 87 ? -32.677 -16.021 8.115 1.00 84.44 87 LEU A O 1
ATOM 692 N N . PRO A 1 88 ? -31.785 -18.078 7.994 1.00 80.56 88 PRO A N 1
ATOM 693 C CA . PRO A 1 88 ? -32.717 -18.651 8.959 1.00 80.56 88 PRO A CA 1
ATOM 694 C C . PRO A 1 88 ? -32.560 -18.010 10.347 1.00 80.56 88 PRO A C 1
ATOM 696 O O . PRO A 1 88 ? -31.487 -18.092 10.952 1.00 80.56 88 PRO A O 1
ATOM 699 N N . ASP A 1 89 ? -33.642 -17.438 10.882 1.00 71.12 89 ASP A N 1
ATOM 700 C CA . ASP A 1 89 ? -33.647 -16.753 12.188 1.00 71.12 89 ASP A CA 1
ATOM 701 C C . ASP A 1 89 ? -33.219 -17.666 13.351 1.00 71.12 89 ASP A C 1
ATOM 703 O O . ASP A 1 89 ? -32.651 -17.222 14.349 1.00 71.12 89 ASP A O 1
ATOM 707 N N . ASN A 1 90 ? -33.454 -18.973 13.222 1.00 70.81 90 ASN A N 1
ATOM 708 C CA . 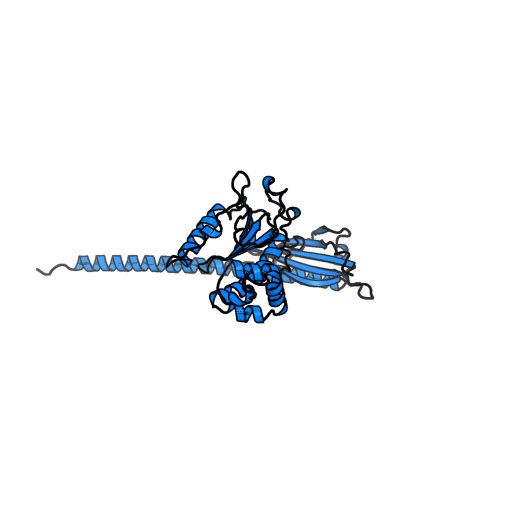ASN A 1 90 ? -33.144 -19.967 14.248 1.00 70.81 90 ASN A CA 1
ATOM 709 C C . ASN A 1 90 ? -31.652 -20.329 14.346 1.00 70.81 90 ASN A C 1
ATOM 711 O O . ASN A 1 90 ? -31.255 -20.985 15.308 1.00 70.81 90 ASN A O 1
ATOM 715 N N . ALA A 1 91 ? -30.832 -19.937 13.369 1.00 69.88 91 ALA A N 1
ATOM 716 C CA . ALA A 1 91 ? -29.445 -20.379 13.273 1.00 69.88 91 ALA A CA 1
ATOM 717 C C . ALA A 1 91 ? -28.443 -19.414 13.935 1.00 69.88 91 ALA A C 1
ATOM 719 O O . ALA A 1 91 ? -27.264 -19.750 14.032 1.00 69.88 91 ALA A O 1
ATOM 720 N N . ASN A 1 92 ? -28.896 -18.239 14.402 1.00 80.06 92 ASN A N 1
ATOM 721 C CA . ASN A 1 92 ? -28.060 -17.184 14.991 1.00 80.06 92 ASN A CA 1
ATOM 722 C C . ASN A 1 92 ? -26.771 -16.938 14.177 1.00 80.06 92 ASN A C 1
ATOM 724 O O . ASN A 1 92 ? -25.660 -17.007 14.697 1.00 80.06 92 ASN A O 1
ATOM 728 N N . LEU A 1 93 ? -26.920 -16.724 12.867 1.00 83.12 93 LEU A N 1
ATOM 729 C CA . LEU A 1 93 ? -25.796 -16.579 11.930 1.00 83.12 93 LEU A CA 1
ATOM 730 C C . LEU A 1 93 ? -25.444 -15.117 11.625 1.00 83.12 93 LEU A C 1
ATOM 732 O O . LEU A 1 93 ? -24.455 -14.866 10.935 1.00 83.12 93 LEU A O 1
ATOM 736 N N . GLY A 1 94 ? -26.216 -14.170 12.159 1.00 85.00 94 GLY A N 1
ATOM 737 C CA . GLY A 1 94 ? -26.133 -12.748 11.827 1.00 85.00 94 GLY A CA 1
ATOM 738 C C . GLY A 1 94 ? -27.122 -12.359 10.733 1.00 85.00 94 GLY A C 1
ATOM 739 O O . GLY A 1 94 ? -27.973 -13.156 10.340 1.00 85.00 94 GLY A O 1
ATOM 740 N N . THR A 1 95 ? -27.011 -11.127 10.250 1.00 88.75 95 THR A N 1
ATOM 741 C CA . THR A 1 95 ? -27.864 -10.568 9.198 1.00 88.75 95 THR A CA 1
ATOM 742 C C . THR A 1 95 ? -27.015 -10.163 8.002 1.00 88.75 95 THR A C 1
ATOM 744 O O . THR A 1 95 ? -25.962 -9.545 8.150 1.00 88.75 95 THR A O 1
ATOM 747 N N . VAL A 1 96 ? -27.454 -10.521 6.795 1.00 89.75 96 VAL A N 1
ATOM 748 C CA . VAL A 1 96 ? -26.838 -10.003 5.567 1.00 89.75 96 VAL A CA 1
ATOM 749 C C . VAL A 1 96 ? -27.280 -8.551 5.420 1.00 89.75 96 VAL A C 1
ATOM 751 O O . VAL A 1 96 ? -28.470 -8.279 5.282 1.00 89.75 96 VAL A O 1
ATOM 754 N N . THR A 1 97 ? -26.336 -7.619 5.498 1.00 87.56 97 THR A N 1
ATOM 755 C CA . THR A 1 97 ? -26.614 -6.178 5.403 1.00 87.56 97 THR A CA 1
ATOM 756 C C . THR A 1 97 ? -26.454 -5.662 3.980 1.00 87.56 97 THR A C 1
ATOM 758 O O . THR A 1 97 ? -27.152 -4.733 3.582 1.00 87.56 97 THR A O 1
ATOM 761 N N . GLU A 1 98 ? -25.568 -6.281 3.203 1.00 85.31 98 GLU A N 1
ATOM 762 C CA . GLU A 1 98 ? -25.369 -5.982 1.790 1.00 85.31 98 GLU A CA 1
ATOM 763 C C . GLU A 1 98 ? -25.055 -7.277 1.041 1.00 85.31 98 GLU A C 1
ATOM 765 O O . GLU A 1 98 ? -24.249 -8.093 1.485 1.00 85.31 98 GLU A O 1
ATOM 770 N N . ALA A 1 99 ? -25.686 -7.471 -0.110 1.00 87.75 99 ALA A N 1
ATOM 771 C CA . ALA A 1 99 ? -25.331 -8.524 -1.041 1.00 87.75 99 ALA A CA 1
ATOM 772 C C . ALA A 1 99 ? -25.537 -8.009 -2.462 1.00 87.75 99 ALA A C 1
ATOM 774 O O . ALA A 1 99 ? -26.567 -7.401 -2.749 1.00 87.75 99 ALA A O 1
ATOM 775 N N . LYS A 1 100 ? -24.562 -8.209 -3.348 1.00 86.69 100 LYS A N 1
ATOM 776 C CA . LYS A 1 100 ? -24.639 -7.727 -4.733 1.00 86.69 100 LYS A CA 1
ATOM 777 C C . LYS A 1 100 ? -23.798 -8.548 -5.698 1.00 86.69 100 LYS A C 1
ATOM 779 O O . LYS A 1 100 ? -22.782 -9.127 -5.311 1.00 86.69 100 LYS A O 1
ATOM 784 N N . ILE A 1 101 ? -24.212 -8.537 -6.960 1.00 87.25 101 ILE A N 1
ATOM 785 C CA . ILE A 1 101 ? -23.446 -9.037 -8.104 1.00 87.25 101 ILE A CA 1
ATOM 786 C C . ILE A 1 101 ? -23.118 -7.844 -8.992 1.00 87.25 101 ILE A C 1
ATOM 788 O O . ILE A 1 101 ? -24.024 -7.159 -9.458 1.00 87.25 101 ILE A O 1
ATOM 792 N N . SER A 1 102 ? -21.836 -7.607 -9.233 1.00 83.62 102 SER A N 1
ATOM 793 C CA . SER A 1 102 ? -21.335 -6.527 -10.080 1.00 83.62 102 SER A CA 1
ATOM 794 C C . SER A 1 102 ? -20.695 -7.090 -11.336 1.00 83.62 102 SER A C 1
ATOM 796 O O . SER A 1 102 ? -19.919 -8.043 -11.255 1.00 83.62 102 SER A O 1
ATOM 798 N N . ARG A 1 103 ? -20.959 -6.481 -12.491 1.00 80.81 103 ARG A N 1
ATOM 799 C CA . ARG A 1 103 ? -20.216 -6.782 -13.718 1.00 80.81 103 ARG A CA 1
ATOM 800 C C . ARG A 1 103 ? -19.036 -5.832 -13.839 1.00 80.81 103 ARG A C 1
ATOM 802 O O . ARG A 1 103 ? -19.211 -4.625 -13.735 1.00 80.81 103 ARG A O 1
ATOM 809 N N . VAL A 1 104 ? -17.849 -6.376 -14.071 1.00 80.12 104 VAL A N 1
ATOM 810 C CA . VAL A 1 104 ? -16.588 -5.623 -14.062 1.00 80.12 104 VAL A CA 1
ATOM 811 C C . VAL A 1 104 ? -16.039 -5.515 -15.477 1.00 80.12 104 VAL A C 1
ATOM 813 O O . VAL A 1 104 ? -16.213 -6.426 -16.294 1.00 80.12 104 VAL A O 1
ATOM 816 N N . GLU A 1 105 ? -15.375 -4.398 -15.772 1.00 76.31 105 GLU A N 1
ATOM 817 C CA . GLU A 1 105 ? -14.723 -4.197 -17.062 1.00 76.31 105 GLU A CA 1
ATOM 818 C C . GLU A 1 105 ? -13.626 -5.242 -17.294 1.00 76.31 105 GLU A C 1
ATOM 820 O O . GLU A 1 105 ? -12.853 -5.610 -16.405 1.00 76.31 105 GLU A O 1
ATOM 825 N N . VAL A 1 106 ? -13.587 -5.745 -18.523 1.00 74.94 106 VAL A N 1
ATOM 826 C CA . VAL A 1 106 ? -12.559 -6.664 -18.991 1.00 74.94 106 VAL A CA 1
ATOM 827 C C . VAL A 1 106 ? -11.507 -5.860 -19.739 1.00 74.94 106 VAL A C 1
ATOM 829 O O . VAL A 1 106 ? -11.838 -5.074 -20.626 1.00 74.94 106 VAL A O 1
ATOM 832 N N . ASP A 1 107 ? -10.240 -6.095 -19.411 1.00 67.62 107 ASP A N 1
ATOM 833 C CA . ASP A 1 107 ? -9.126 -5.567 -20.190 1.00 67.62 107 ASP A CA 1
ATOM 834 C C . ASP A 1 107 ? -9.173 -6.140 -21.617 1.00 67.62 107 ASP A C 1
ATOM 836 O O . ASP A 1 107 ? -9.200 -7.359 -21.806 1.00 67.62 107 ASP A O 1
ATOM 840 N N . LYS A 1 108 ? -9.196 -5.255 -22.619 1.00 59.19 108 LYS A N 1
ATOM 841 C CA . LYS A 1 108 ? -9.324 -5.607 -24.042 1.00 59.19 108 LYS A CA 1
ATOM 842 C C . LYS A 1 108 ? -8.165 -6.470 -24.547 1.00 59.19 108 LYS A C 1
ATOM 844 O O . LYS A 1 108 ? -8.336 -7.165 -25.545 1.00 59.19 108 LYS A O 1
ATOM 849 N N . ASP A 1 109 ? -7.029 -6.451 -23.852 1.00 56.69 109 ASP A N 1
ATOM 850 C CA . ASP A 1 109 ? -5.843 -7.242 -24.187 1.00 56.69 109 ASP A CA 1
ATOM 851 C C . ASP A 1 109 ? -5.878 -8.665 -23.592 1.00 56.69 109 ASP A C 1
ATOM 853 O O . ASP A 1 109 ? -4.994 -9.488 -23.847 1.00 56.69 109 ASP A O 1
ATOM 857 N N . VAL A 1 110 ? -6.912 -8.995 -22.809 1.00 60.44 110 VAL A N 1
ATOM 858 C CA . VAL A 1 110 ? -7.097 -10.307 -22.189 1.00 60.44 110 VAL A CA 1
ATOM 859 C C . VAL A 1 110 ? -8.244 -11.036 -22.889 1.00 60.44 110 VAL A C 1
ATOM 861 O O . VAL A 1 110 ? -9.378 -10.574 -22.884 1.00 60.44 110 VAL A O 1
ATOM 864 N N . ASP A 1 111 ? -7.969 -12.217 -23.453 1.00 63.25 111 ASP A N 1
ATOM 865 C CA . ASP A 1 111 ? -8.973 -13.087 -24.096 1.00 63.25 111 ASP A CA 1
ATOM 866 C C . ASP A 1 111 ? -9.958 -13.672 -23.062 1.00 63.25 111 ASP A C 1
ATOM 868 O O . ASP A 1 111 ? -9.889 -14.846 -22.734 1.00 63.25 111 ASP A O 1
ATOM 872 N N . ILE A 1 112 ? -10.816 -12.861 -22.446 1.00 70.06 112 ILE A N 1
ATOM 873 C CA . ILE A 1 112 ? -11.897 -13.290 -21.544 1.00 70.06 112 ILE A CA 1
ATOM 874 C C . ILE A 1 112 ? -13.195 -12.598 -21.961 1.00 70.06 112 ILE A C 1
ATOM 876 O O . ILE A 1 112 ? -13.193 -11.455 -22.407 1.00 70.06 112 ILE A O 1
ATOM 880 N N . ARG A 1 113 ? -14.329 -13.295 -21.840 1.00 72.75 113 ARG A N 1
ATOM 881 C CA . ARG A 1 113 ? -15.625 -12.785 -22.329 1.00 72.75 113 ARG A CA 1
ATOM 882 C C . ARG A 1 113 ? -16.358 -11.904 -21.320 1.00 72.75 113 ARG A C 1
ATOM 884 O O . ARG A 1 113 ? -17.288 -11.189 -21.685 1.00 72.75 113 ARG A O 1
ATOM 891 N N . GLY A 1 114 ? -15.976 -11.980 -20.051 1.00 78.75 114 GLY A N 1
ATOM 892 C CA . GLY A 1 114 ? -16.634 -11.252 -18.977 1.00 78.75 114 GLY A CA 1
ATOM 893 C C . GLY A 1 114 ? -15.952 -11.478 -17.638 1.00 78.75 114 GLY A C 1
ATOM 894 O O . GLY A 1 114 ? -15.340 -12.523 -17.412 1.00 78.75 114 GLY A O 1
ATOM 895 N N . LYS A 1 115 ? -16.093 -10.498 -16.749 1.00 86.38 115 LYS A N 1
ATOM 896 C CA . LYS A 1 115 ? -15.686 -10.576 -15.351 1.00 86.38 115 LYS A CA 1
ATOM 897 C C . LYS A 1 115 ? -16.846 -10.109 -14.477 1.00 86.38 115 LYS A C 1
ATOM 899 O O . LYS A 1 115 ? -17.543 -9.158 -14.831 1.00 86.38 115 LYS A O 1
ATOM 904 N N . LEU A 1 116 ? -17.054 -10.775 -13.350 1.00 86.62 116 LEU A N 1
ATOM 905 C CA . LEU A 1 116 ? -18.023 -10.357 -12.346 1.00 86.62 116 LEU A CA 1
ATOM 906 C C . LEU A 1 116 ? -17.433 -10.467 -10.944 1.00 86.62 116 LEU A C 1
ATOM 908 O O . LEU A 1 116 ? -16.508 -11.247 -10.712 1.00 86.62 116 LEU A O 1
ATOM 912 N N . THR A 1 117 ? -18.002 -9.697 -10.026 1.00 88.75 117 THR A N 1
ATOM 913 C CA . THR A 1 117 ? -17.691 -9.745 -8.604 1.00 88.75 117 THR A CA 1
ATOM 914 C C . THR A 1 117 ? -18.972 -9.935 -7.816 1.00 88.75 117 THR A C 1
ATOM 916 O O . THR A 1 117 ? -19.892 -9.126 -7.916 1.00 88.75 117 THR A O 1
ATOM 919 N N . VAL A 1 118 ? -19.023 -10.966 -6.983 1.00 89.06 118 VAL A N 1
ATOM 920 C CA . VAL A 1 118 ? -20.067 -11.121 -5.964 1.00 89.06 118 VAL A CA 1
ATOM 921 C C . VAL A 1 118 ? -19.529 -10.562 -4.652 1.00 89.06 118 VAL A C 1
ATOM 923 O O . VAL A 1 118 ? -18.380 -10.830 -4.307 1.00 89.06 118 VAL A O 1
ATOM 926 N N . SER A 1 119 ? -20.326 -9.786 -3.920 1.00 89.75 119 SER A N 1
ATOM 927 C CA . SER A 1 119 ? -19.939 -9.185 -2.638 1.00 89.75 119 SER A CA 1
ATOM 928 C C . SER A 1 119 ? -21.035 -9.400 -1.605 1.00 89.75 119 SER A C 1
ATOM 930 O O . SER A 1 119 ? -22.197 -9.127 -1.899 1.00 89.75 119 SER A O 1
ATOM 932 N N . ILE A 1 120 ? -20.667 -9.908 -0.424 1.00 90.88 120 ILE A N 1
ATOM 933 C CA . ILE A 1 120 ? -21.577 -10.202 0.690 1.00 90.88 120 ILE A CA 1
ATOM 934 C C . ILE A 1 120 ? -21.020 -9.602 1.978 1.00 90.88 120 ILE A C 1
ATOM 936 O O . ILE A 1 120 ? -19.921 -9.965 2.404 1.00 90.88 120 ILE A O 1
ATOM 940 N N . THR A 1 121 ? -21.809 -8.753 2.628 1.00 90.19 121 THR A N 1
ATOM 941 C CA . THR A 1 121 ? -21.544 -8.172 3.945 1.00 90.19 121 THR A CA 1
ATOM 942 C C . THR A 1 121 ? -22.533 -8.724 4.962 1.00 90.19 121 THR A C 1
ATOM 944 O O . THR A 1 121 ? -23.745 -8.715 4.745 1.00 90.19 121 THR A O 1
ATOM 947 N N . VAL A 1 122 ? -22.010 -9.199 6.091 1.00 91.12 122 VAL A N 1
ATOM 948 C CA . VAL A 1 122 ? -22.805 -9.720 7.210 1.00 91.12 122 VAL A CA 1
ATOM 949 C C . VAL A 1 122 ? -22.481 -8.935 8.472 1.00 91.12 122 VAL A C 1
ATOM 951 O O . VAL A 1 122 ? -21.305 -8.724 8.765 1.00 91.12 122 VAL A O 1
ATOM 954 N N . ASP A 1 123 ? -23.511 -8.554 9.227 1.00 89.75 123 ASP A N 1
ATOM 955 C CA . ASP A 1 123 ? -23.398 -8.101 10.613 1.00 89.75 123 ASP A CA 1
ATOM 956 C C . ASP A 1 123 ? -23.684 -9.258 11.576 1.00 89.75 123 ASP A C 1
ATOM 958 O O . ASP A 1 123 ? -24.698 -9.952 11.473 1.00 89.75 123 ASP A O 1
ATOM 962 N N . TYR A 1 124 ? -22.788 -9.465 12.536 1.00 87.56 124 TYR A N 1
ATOM 963 C CA . TYR A 1 124 ? -22.996 -10.392 13.638 1.00 87.56 124 TYR A CA 1
ATOM 964 C C . TYR A 1 124 ? -22.648 -9.713 14.961 1.00 87.56 124 TYR A C 1
ATOM 966 O O . TYR A 1 124 ? -21.482 -9.428 15.246 1.00 87.56 124 TYR A O 1
ATOM 974 N N . ALA A 1 125 ? -23.671 -9.476 15.785 1.00 84.88 125 ALA A N 1
ATOM 975 C CA . ALA A 1 125 ? -23.545 -8.831 17.092 1.00 84.88 125 ALA A CA 1
ATOM 976 C C . ALA A 1 125 ? -22.792 -7.480 17.036 1.00 84.88 125 ALA A C 1
ATOM 978 O O . ALA A 1 125 ? -21.934 -7.205 17.881 1.00 84.88 125 ALA A O 1
ATOM 979 N N . GLY A 1 126 ? -23.098 -6.651 16.028 1.00 81.25 126 GLY A N 1
ATOM 980 C CA . GLY A 1 126 ? -22.498 -5.328 15.829 1.00 81.25 126 GLY A CA 1
ATOM 981 C C . GLY A 1 126 ? -21.071 -5.353 15.274 1.00 81.25 126 GLY A C 1
ATOM 982 O O . GLY A 1 126 ? -20.345 -4.368 15.415 1.00 81.25 126 GLY A O 1
ATOM 983 N N . GLN A 1 127 ? -20.625 -6.484 14.721 1.00 82.56 127 GLN A N 1
ATOM 984 C CA . GLN A 1 127 ? -19.371 -6.611 13.981 1.00 82.56 127 GLN A CA 1
ATOM 985 C C . GLN A 1 127 ? -19.676 -7.015 12.543 1.00 82.56 127 GLN A C 1
ATOM 987 O O . GLN A 1 127 ? -20.276 -8.064 12.307 1.00 82.56 127 GLN A O 1
ATOM 992 N N . THR A 1 128 ? -19.191 -6.223 11.591 1.00 85.44 128 THR A N 1
ATOM 993 C CA . THR A 1 128 ? -19.378 -6.481 10.166 1.00 85.44 128 THR A CA 1
ATOM 994 C C . THR A 1 128 ? -18.135 -7.098 9.534 1.00 85.44 128 THR A C 1
ATOM 996 O O . THR A 1 128 ? -16.997 -6.767 9.880 1.00 85.44 128 THR A O 1
ATOM 999 N N . ASP A 1 129 ? -18.341 -8.001 8.578 1.00 83.62 129 ASP A N 1
ATOM 1000 C CA . ASP A 1 129 ? -17.281 -8.461 7.679 1.00 83.62 129 ASP A CA 1
ATOM 1001 C C . ASP A 1 129 ? -17.836 -8.630 6.261 1.00 83.62 129 ASP A C 1
ATOM 1003 O O . ASP A 1 129 ? -19.028 -8.876 6.075 1.00 83.62 129 ASP A O 1
ATOM 1007 N N . THR A 1 130 ? -16.974 -8.455 5.260 1.00 87.06 130 THR A N 1
ATOM 1008 C CA . THR A 1 130 ? -17.338 -8.535 3.839 1.00 87.06 130 THR A CA 1
ATOM 1009 C C . THR A 1 130 ? -16.439 -9.529 3.124 1.00 87.06 130 THR A C 1
ATOM 1011 O O . THR A 1 130 ? -15.214 -9.524 3.289 1.00 87.06 130 THR A O 1
ATOM 1014 N N . VAL A 1 131 ? -17.056 -10.394 2.325 1.00 87.25 131 VAL A N 1
ATOM 1015 C CA . VAL A 1 131 ? -16.374 -11.393 1.504 1.00 87.25 131 VAL A CA 1
ATOM 1016 C C . VAL A 1 131 ? -16.782 -11.199 0.060 1.00 87.25 131 VAL A C 1
ATOM 1018 O O . VAL A 1 131 ? -17.952 -10.969 -0.236 1.00 87.25 131 VAL A O 1
ATOM 1021 N N . ASN A 1 132 ? -15.806 -11.330 -0.832 1.00 87.00 132 ASN A N 1
ATOM 1022 C CA . ASN A 1 132 ? -16.005 -11.162 -2.260 1.00 87.00 132 ASN A CA 1
ATOM 1023 C C . ASN A 1 132 ? -15.473 -12.347 -3.036 1.00 87.00 132 ASN A C 1
ATOM 1025 O O . ASN A 1 132 ? -14.559 -13.040 -2.576 1.00 87.00 132 ASN A O 1
ATOM 1029 N N . ALA A 1 133 ? -16.032 -12.534 -4.223 1.00 85.44 133 ALA A N 1
ATOM 1030 C CA . ALA A 1 133 ? -15.644 -13.554 -5.171 1.00 85.44 133 ALA A CA 1
ATOM 1031 C C . ALA A 1 133 ? -15.546 -12.935 -6.562 1.00 85.44 133 ALA A C 1
ATOM 1033 O O . ALA A 1 133 ? -16.547 -12.448 -7.083 1.00 85.44 133 ALA A O 1
ATOM 1034 N N . ASP A 1 134 ? -14.355 -12.987 -7.154 1.00 84.81 134 ASP A N 1
ATOM 1035 C CA . ASP A 1 134 ? -14.170 -12.640 -8.563 1.00 84.81 134 ASP A CA 1
ATOM 1036 C C . ASP A 1 134 ? -14.440 -13.895 -9.395 1.00 84.81 134 ASP A C 1
ATOM 1038 O O . ASP A 1 134 ? -13.879 -14.958 -9.107 1.00 84.81 134 ASP A O 1
ATOM 1042 N N . MET A 1 135 ? -15.243 -13.772 -10.446 1.00 86.31 135 MET A N 1
ATOM 1043 C CA . MET A 1 135 ? -15.481 -14.835 -11.421 1.00 86.31 135 MET A CA 1
ATOM 1044 C C . MET A 1 135 ? -15.216 -14.328 -12.841 1.00 86.31 135 MET A C 1
ATOM 1046 O O . MET A 1 135 ? -15.330 -13.134 -13.127 1.00 86.31 135 MET A O 1
ATOM 1050 N N . GLN A 1 136 ? -14.865 -15.243 -13.740 1.00 85.62 136 GLN A N 1
ATOM 1051 C CA . GLN A 1 136 ? -14.645 -14.963 -15.157 1.00 85.62 136 GLN A CA 1
ATOM 1052 C C . GLN A 1 136 ? -15.510 -15.855 -16.039 1.00 85.62 136 GLN A C 1
ATOM 1054 O O . GLN A 1 136 ? -15.758 -17.014 -15.711 1.00 85.62 136 GLN A O 1
ATOM 1059 N N . LEU A 1 137 ? -15.923 -15.327 -17.184 1.00 81.56 137 LEU A N 1
ATOM 1060 C CA . LEU A 1 137 ? -16.531 -16.104 -18.254 1.00 81.56 137 LEU A CA 1
ATOM 1061 C C . LEU A 1 137 ? -15.419 -16.580 -19.199 1.00 81.56 137 LEU A C 1
ATOM 1063 O O . LEU A 1 137 ? -14.613 -15.764 -19.655 1.00 81.56 137 LEU A O 1
ATOM 1067 N N . GLY A 1 138 ? -15.368 -17.893 -19.452 1.00 64.88 138 GLY A N 1
ATOM 1068 C CA . GLY A 1 138 ? -14.266 -18.578 -20.143 1.00 64.88 138 GLY A CA 1
ATOM 1069 C C . GLY A 1 138 ? -13.803 -17.967 -21.479 1.00 64.88 138 GLY A C 1
ATOM 1070 O O . GLY A 1 138 ? -14.527 -17.217 -22.142 1.00 64.88 138 GLY A O 1
ATOM 1071 N N . ARG A 1 139 ? -12.568 -18.318 -21.876 1.00 55.00 139 ARG A N 1
ATOM 1072 C CA . ARG A 1 139 ? -11.955 -17.938 -23.165 1.00 55.00 139 ARG A CA 1
ATOM 1073 C C . ARG A 1 139 ? -12.640 -18.658 -24.330 1.00 55.00 139 ARG A C 1
ATOM 1075 O O . ARG A 1 139 ? -13.297 -19.678 -24.135 1.00 55.00 139 ARG A O 1
ATOM 1082 N N . THR A 1 140 ? -12.504 -18.130 -25.543 1.00 46.59 140 THR A N 1
ATOM 1083 C CA . THR A 1 140 ? -13.122 -18.702 -26.751 1.00 46.59 140 THR A CA 1
ATOM 1084 C C . THR A 1 140 ? -12.910 -20.230 -26.881 1.00 46.59 140 THR A C 1
ATOM 1086 O O . THR A 1 140 ? -11.787 -20.717 -26.912 1.00 46.59 140 THR A O 1
ATOM 1089 N N . GLY A 1 141 ? -14.017 -20.995 -26.909 1.00 50.56 141 GLY A N 1
ATOM 1090 C CA . GLY A 1 141 ? -14.066 -22.470 -26.882 1.00 50.56 141 GLY A CA 1
ATOM 1091 C C . GLY A 1 141 ? -15.364 -22.998 -26.231 1.00 50.56 141 GLY A C 1
ATOM 1092 O O . GLY A 1 141 ? -16.275 -22.208 -25.964 1.00 50.56 141 GLY A O 1
ATOM 1093 N N . ASP A 1 142 ? -15.459 -24.308 -25.956 1.00 45.34 142 ASP A N 1
ATOM 1094 C CA . ASP A 1 142 ? -16.649 -24.974 -25.368 1.00 45.34 142 ASP A CA 1
ATOM 1095 C C . ASP A 1 142 ? -16.938 -24.602 -23.896 1.00 45.34 142 ASP A C 1
ATOM 1097 O O . ASP A 1 142 ? -17.997 -24.931 -23.356 1.00 45.34 142 ASP A O 1
ATOM 1101 N N . LEU A 1 143 ? -16.036 -23.868 -23.235 1.00 49.16 143 LEU A N 1
ATOM 1102 C CA . LEU A 1 143 ? -16.232 -23.349 -21.879 1.00 49.16 143 LEU A CA 1
ATOM 1103 C C . LEU A 1 143 ? -17.115 -22.093 -21.906 1.00 49.16 143 LEU A C 1
ATOM 1105 O O . LEU A 1 143 ? -16.640 -20.960 -21.914 1.00 49.16 143 LEU A O 1
ATOM 1109 N N . LYS A 1 144 ? -18.432 -22.313 -21.925 1.00 61.56 144 LYS A N 1
ATOM 1110 C CA . LYS A 1 144 ? -19.466 -21.261 -21.915 1.00 61.56 144 LYS A CA 1
ATOM 1111 C C . LYS A 1 144 ? -19.879 -20.783 -20.513 1.00 61.56 144 LYS A C 1
ATOM 1113 O O . LYS A 1 144 ? -20.816 -20.001 -20.420 1.00 61.56 144 LYS A O 1
ATOM 1118 N N . LYS A 1 145 ? -19.217 -21.250 -19.451 1.00 75.56 145 LYS A N 1
ATOM 1119 C CA . LYS A 1 145 ? -19.667 -21.082 -18.059 1.00 75.56 145 LYS A CA 1
ATOM 1120 C C . LYS A 1 145 ? -18.820 -20.082 -17.280 1.00 75.56 145 LYS A C 1
ATOM 1122 O O . LYS A 1 145 ? -17.636 -19.898 -17.582 1.00 75.56 145 LYS A O 1
ATOM 1127 N N . TRP A 1 146 ? -19.425 -19.460 -16.274 1.00 82.88 146 TRP A N 1
ATOM 1128 C CA . TRP A 1 146 ? -18.714 -18.649 -15.288 1.00 82.88 146 TRP A CA 1
ATOM 1129 C C . TRP A 1 146 ? -17.877 -19.540 -14.370 1.00 82.88 146 TRP A C 1
ATOM 1131 O O . TRP A 1 146 ? -18.311 -20.622 -13.989 1.00 82.88 146 TRP A O 1
ATOM 1141 N N . GLN A 1 147 ? -16.675 -19.086 -14.023 1.00 82.38 147 GLN A N 1
ATOM 1142 C CA . GLN A 1 147 ? -15.740 -19.812 -13.167 1.00 82.38 147 GLN A CA 1
ATOM 1143 C C . GLN A 1 147 ? -15.159 -18.891 -12.104 1.00 82.38 147 GLN A C 1
ATOM 1145 O O . GLN A 1 147 ? -14.745 -17.767 -12.402 1.00 82.38 147 GLN A O 1
ATOM 1150 N N . LEU A 1 148 ? -15.089 -19.384 -10.873 1.00 80.44 148 LEU A N 1
ATOM 1151 C CA . LEU A 1 148 ? -14.444 -18.703 -9.764 1.00 80.44 148 LEU A CA 1
ATOM 1152 C C . LEU A 1 148 ? -12.945 -18.506 -10.026 1.00 80.44 148 LEU A C 1
ATOM 1154 O O . LEU A 1 148 ? -12.218 -19.439 -10.360 1.00 80.44 148 LEU A O 1
ATOM 1158 N N . LEU A 1 149 ? -12.463 -17.290 -9.774 1.00 79.88 149 LEU A N 1
ATOM 1159 C CA . LEU A 1 149 ? -11.039 -16.965 -9.754 1.00 79.88 149 LEU A CA 1
ATOM 1160 C C . LEU A 1 149 ? -10.470 -16.988 -8.339 1.00 79.88 149 LEU A C 1
ATOM 1162 O O . LEU A 1 149 ? -9.432 -17.597 -8.086 1.00 79.88 149 LEU A O 1
ATOM 1166 N N . LYS A 1 150 ? -11.115 -16.271 -7.415 1.00 77.88 150 LYS A N 1
ATOM 1167 C CA . LYS A 1 150 ? -10.630 -16.117 -6.040 1.00 77.88 150 LYS A CA 1
ATOM 1168 C C . LYS A 1 150 ? -11.727 -15.631 -5.105 1.00 77.88 150 LYS A C 1
ATOM 1170 O O . LYS A 1 150 ? -12.588 -14.856 -5.509 1.00 77.88 150 LYS A O 1
ATOM 1175 N N . TYR A 1 151 ? -11.593 -15.997 -3.833 1.00 78.75 151 TYR A N 1
ATOM 1176 C CA . TYR A 1 151 ? -12.272 -15.333 -2.723 1.00 78.75 151 TYR A CA 1
ATOM 1177 C C . TYR A 1 151 ? -11.311 -14.387 -2.006 1.00 78.75 151 TYR A C 1
ATOM 1179 O O . TYR A 1 151 ? -10.125 -14.693 -1.876 1.00 78.75 151 TYR A O 1
ATOM 1187 N N . TYR A 1 152 ? -11.814 -13.280 -1.469 1.00 76.31 152 TYR A N 1
ATOM 1188 C CA . TYR A 1 152 ? -11.026 -12.393 -0.612 1.00 76.31 152 TYR A CA 1
ATOM 1189 C C . TYR A 1 152 ? -11.907 -11.628 0.381 1.00 76.31 152 TYR A C 1
ATOM 1191 O O . TYR A 1 152 ? -13.117 -11.514 0.203 1.00 76.31 152 TYR A O 1
ATOM 1199 N N . LYS A 1 153 ? -11.286 -11.149 1.464 1.00 75.62 153 LYS A N 1
ATOM 1200 C CA . LYS A 1 153 ? -11.935 -10.336 2.504 1.00 75.62 153 LYS A CA 1
ATOM 1201 C C . LYS A 1 153 ? -11.817 -8.847 2.180 1.00 75.62 153 LYS A C 1
ATOM 1203 O O . LYS A 1 153 ? -10.817 -8.441 1.592 1.00 75.62 153 LYS A O 1
ATOM 1208 N N . GLY A 1 154 ? -12.772 -8.047 2.644 1.00 63.53 154 GLY A N 1
ATOM 1209 C CA . GLY A 1 154 ? -12.803 -6.592 2.452 1.00 63.53 154 GLY A CA 1
ATOM 1210 C C . GLY A 1 154 ? -13.923 -6.171 1.506 1.00 63.53 154 GLY A C 1
ATOM 1211 O O . GLY A 1 154 ? -14.797 -6.974 1.215 1.00 63.53 154 GLY A O 1
ATOM 1212 N N . GLN A 1 155 ? -13.938 -4.931 1.028 1.00 53.25 155 GLN A N 1
ATOM 1213 C CA . GLN A 1 155 ? -14.948 -4.483 0.060 1.00 53.25 155 GLN A CA 1
ATOM 1214 C C . GLN A 1 155 ? -14.717 -5.120 -1.325 1.00 53.25 155 GLN A C 1
ATOM 1216 O O . GLN A 1 155 ? -13.574 -5.295 -1.754 1.00 53.25 155 GLN A O 1
ATOM 1221 N N . GLY A 1 156 ? -15.801 -5.525 -1.994 1.00 41.12 156 GLY A N 1
ATOM 1222 C CA . GLY A 1 156 ? -15.774 -6.161 -3.317 1.00 41.12 156 GLY A CA 1
ATOM 1223 C C . GLY A 1 156 ? -15.241 -5.270 -4.417 1.00 41.12 156 GLY A C 1
ATOM 1224 O O . GLY A 1 156 ? -15.379 -4.058 -4.367 1.00 41.12 156 GLY A O 1
ATOM 1225 N N . ALA A 1 157 ? -14.599 -5.891 -5.402 1.00 44.66 157 ALA A N 1
ATOM 1226 C CA . ALA A 1 157 ? -14.114 -5.270 -6.621 1.00 44.66 157 ALA A CA 1
ATOM 1227 C C . ALA A 1 157 ? -15.336 -4.781 -7.415 1.00 44.66 157 ALA A C 1
ATOM 1229 O O . ALA A 1 157 ? -16.209 -5.579 -7.735 1.00 44.66 157 ALA A O 1
ATOM 1230 N N . ASP A 1 158 ? -15.503 -3.502 -7.715 1.00 41.44 158 ASP A N 1
ATOM 1231 C CA . ASP A 1 158 ? -14.492 -2.457 -7.816 1.00 41.44 158 ASP A CA 1
ATOM 1232 C C . ASP A 1 158 ? -14.504 -1.442 -6.661 1.00 41.44 158 ASP A C 1
ATOM 1234 O O . ASP A 1 158 ? -15.228 -0.454 -6.666 1.00 41.44 158 ASP A O 1
ATOM 1238 N N . VAL A 1 159 ? -13.549 -1.582 -5.748 1.00 43.53 159 VAL A N 1
ATOM 1239 C CA . VAL A 1 159 ? -12.472 -0.593 -5.753 1.00 43.53 159 VAL A CA 1
ATOM 1240 C C . VAL A 1 159 ? -11.268 -1.366 -6.259 1.00 43.53 159 VAL A C 1
ATOM 1242 O O . VAL A 1 159 ? -10.720 -2.204 -5.541 1.00 43.53 159 VAL A O 1
ATOM 1245 N N . GLN A 1 160 ? -10.891 -1.174 -7.526 1.00 48.88 160 GLN A N 1
ATOM 1246 C CA . GLN A 1 160 ? -9.533 -1.487 -7.963 1.00 48.88 160 GLN A CA 1
ATOM 1247 C C . GLN A 1 160 ? -8.621 -0.935 -6.866 1.00 48.88 160 GLN A C 1
ATOM 1249 O O . GLN A 1 160 ? -8.672 0.277 -6.657 1.00 48.88 160 GLN A O 1
ATOM 1254 N N . GLU A 1 161 ? -7.905 -1.798 -6.112 1.00 56.38 161 GLU A N 1
ATOM 1255 C CA . GLU A 1 161 ? -7.030 -1.340 -5.020 1.00 56.38 161 GLU A CA 1
ATOM 1256 C C . GLU A 1 161 ? -6.299 -0.129 -5.557 1.00 56.38 161 GLU A C 1
ATOM 1258 O O . GLU A 1 161 ? -5.642 -0.258 -6.600 1.00 56.38 161 GLU A O 1
ATOM 1263 N N . ASN A 1 162 ? -6.537 1.025 -4.915 1.00 74.31 162 ASN A N 1
ATOM 1264 C CA . ASN A 1 162 ? -6.135 2.312 -5.450 1.00 74.31 162 ASN A CA 1
ATOM 1265 C C . ASN A 1 162 ? -4.725 2.147 -6.003 1.00 74.31 162 ASN A C 1
ATOM 1267 O O . ASN A 1 162 ? -3.832 1.696 -5.283 1.00 74.31 162 ASN A O 1
ATOM 1271 N N . ILE A 1 163 ? -4.537 2.412 -7.297 1.00 76.56 163 ILE A N 1
ATOM 1272 C CA . ILE A 1 163 ? -3.286 2.072 -7.982 1.00 76.56 163 ILE A CA 1
ATOM 1273 C C . ILE A 1 163 ? -2.070 2.668 -7.257 1.00 76.56 163 ILE A C 1
ATOM 1275 O O . ILE A 1 163 ? -0.994 2.073 -7.260 1.00 76.56 163 ILE A O 1
ATOM 1279 N N . ASN A 1 164 ? -2.260 3.789 -6.555 1.00 87.56 164 ASN A N 1
ATOM 1280 C CA . ASN A 1 164 ? -1.248 4.410 -5.711 1.00 87.56 164 ASN A CA 1
ATOM 1281 C C . ASN A 1 164 ? -0.935 3.575 -4.459 1.00 87.56 164 ASN A C 1
ATOM 1283 O O . ASN A 1 164 ? 0.237 3.396 -4.129 1.00 87.56 164 ASN A O 1
ATOM 1287 N N . ILE A 1 165 ? -1.947 3.030 -3.777 1.00 81.38 165 ILE A N 1
ATOM 1288 C CA . ILE A 1 165 ? -1.787 2.103 -2.641 1.00 81.38 165 ILE A CA 1
ATOM 1289 C C . ILE A 1 165 ? -1.095 0.817 -3.105 1.00 81.38 165 ILE A C 1
ATOM 1291 O O . ILE A 1 165 ? -0.106 0.393 -2.502 1.00 81.38 165 ILE A O 1
ATOM 1295 N N . LYS A 1 166 ? -1.554 0.224 -4.215 1.00 78.88 166 LYS A N 1
ATOM 1296 C CA . LYS A 1 166 ? -0.948 -0.980 -4.801 1.00 78.88 166 LYS A CA 1
ATOM 1297 C C . LYS A 1 166 ? 0.536 -0.765 -5.106 1.00 78.88 166 LYS A C 1
ATOM 1299 O O . LYS A 1 166 ? 1.384 -1.551 -4.683 1.00 78.88 166 LYS A O 1
ATOM 1304 N N . ASN A 1 167 ? 0.862 0.321 -5.807 1.00 85.19 167 ASN A N 1
ATOM 1305 C CA . ASN A 1 167 ? 2.242 0.656 -6.152 1.00 85.19 167 ASN A CA 1
ATOM 1306 C C . ASN A 1 167 ? 3.097 0.907 -4.902 1.00 85.19 167 ASN A C 1
ATOM 1308 O O . ASN A 1 167 ? 4.277 0.553 -4.894 1.00 85.19 167 ASN A O 1
ATOM 1312 N N . ALA A 1 168 ? 2.522 1.472 -3.833 1.00 86.44 168 ALA A N 1
ATOM 1313 C CA . ALA A 1 168 ? 3.237 1.691 -2.581 1.00 86.44 168 ALA A CA 1
ATOM 1314 C C . ALA A 1 168 ? 3.582 0.352 -1.920 1.00 86.44 168 ALA A C 1
ATOM 1316 O O . ALA A 1 168 ? 4.735 0.099 -1.581 1.00 86.44 168 ALA A O 1
ATOM 1317 N N . LYS A 1 169 ? 2.618 -0.566 -1.818 1.00 80.50 169 LYS A N 1
ATOM 1318 C CA . LYS A 1 169 ? 2.852 -1.904 -1.258 1.00 80.50 169 LYS A CA 1
ATOM 1319 C C . LYS A 1 169 ? 3.908 -2.683 -2.044 1.00 80.50 169 LYS A C 1
ATOM 1321 O O . LYS A 1 169 ? 4.800 -3.269 -1.433 1.00 80.50 169 LYS A O 1
ATOM 1326 N N . ILE A 1 170 ? 3.869 -2.630 -3.380 1.00 79.75 170 ILE A N 1
ATOM 1327 C CA . ILE A 1 170 ? 4.898 -3.242 -4.241 1.00 79.75 170 ILE A CA 1
ATOM 1328 C C . ILE A 1 170 ? 6.271 -2.635 -3.940 1.00 79.75 170 ILE A C 1
ATOM 1330 O O . ILE A 1 170 ? 7.230 -3.360 -3.678 1.00 79.75 170 ILE A O 1
ATOM 1334 N N . MET A 1 171 ? 6.371 -1.307 -3.891 1.00 88.44 171 MET A N 1
ATOM 1335 C CA . MET A 1 171 ? 7.629 -0.631 -3.585 1.00 88.44 171 MET A CA 1
ATOM 1336 C C . MET A 1 171 ? 8.165 -0.988 -2.195 1.00 88.44 171 MET A C 1
ATOM 1338 O O . MET A 1 171 ? 9.366 -1.223 -2.054 1.00 88.44 171 MET A O 1
ATOM 1342 N N . MET A 1 172 ? 7.289 -1.105 -1.194 1.00 84.00 172 MET A N 1
ATOM 1343 C CA . MET A 1 172 ? 7.673 -1.539 0.149 1.00 84.00 172 MET A CA 1
ATOM 1344 C C . MET A 1 172 ? 8.176 -2.985 0.148 1.00 84.00 172 MET A C 1
ATOM 1346 O O . MET A 1 172 ? 9.175 -3.275 0.798 1.00 84.00 172 MET A O 1
ATOM 1350 N N . SER A 1 173 ? 7.546 -3.878 -0.623 1.00 81.69 173 SER A N 1
ATOM 1351 C CA . SER A 1 173 ? 7.950 -5.289 -0.717 1.00 81.69 173 SER A CA 1
ATOM 1352 C C . SER A 1 173 ? 9.363 -5.484 -1.279 1.00 81.69 173 SER A C 1
ATOM 1354 O O . SER A 1 173 ? 10.044 -6.431 -0.900 1.00 81.69 173 SER A O 1
ATOM 1356 N N . HIS A 1 174 ? 9.835 -4.562 -2.124 1.00 84.81 174 HIS A N 1
ATOM 1357 C CA . HIS A 1 174 ? 11.220 -4.550 -2.599 1.00 84.81 174 HIS A CA 1
ATOM 1358 C C . HIS A 1 174 ? 12.173 -3.853 -1.622 1.00 84.81 174 HIS A C 1
ATOM 1360 O O . HIS A 1 174 ? 13.332 -4.249 -1.503 1.00 84.81 174 HIS A O 1
ATOM 1366 N N . LEU A 1 175 ? 11.701 -2.812 -0.930 1.00 86.50 175 LEU A N 1
ATOM 1367 C CA . LEU A 1 175 ? 12.508 -2.052 0.020 1.00 86.50 175 LEU A CA 1
ATOM 1368 C C . LEU A 1 175 ? 12.822 -2.852 1.287 1.00 86.50 175 LEU A C 1
ATOM 1370 O O . LEU A 1 175 ? 13.960 -2.818 1.743 1.00 86.50 175 LEU A O 1
ATOM 1374 N N . LEU A 1 176 ? 11.832 -3.540 1.863 1.00 84.94 176 LEU A N 1
ATOM 1375 C CA . LEU A 1 176 ? 11.948 -4.164 3.184 1.00 84.94 176 LEU A CA 1
ATOM 1376 C C . LEU A 1 176 ? 13.083 -5.199 3.259 1.00 84.94 176 LEU A C 1
ATOM 1378 O O . LEU A 1 176 ? 13.947 -5.040 4.120 1.00 84.94 176 LEU A O 1
ATOM 1382 N N . PRO A 1 177 ? 13.169 -6.186 2.344 1.00 83.00 177 PRO A N 1
ATOM 1383 C CA . PRO A 1 177 ? 14.219 -7.201 2.413 1.00 83.00 177 PRO A CA 1
ATOM 1384 C C . PRO A 1 177 ? 15.611 -6.613 2.146 1.00 83.00 177 PRO A C 1
ATOM 1386 O O . PRO A 1 177 ? 16.589 -6.988 2.792 1.00 83.00 177 PRO A O 1
ATOM 1389 N N . LEU A 1 178 ? 15.702 -5.638 1.233 1.00 84.69 178 LEU A N 1
ATOM 1390 C CA . LEU A 1 178 ? 16.944 -4.919 0.945 1.00 84.69 178 LEU A CA 1
ATOM 1391 C C . LEU A 1 178 ? 17.426 -4.124 2.166 1.00 84.69 178 LEU A C 1
ATOM 1393 O O . LEU A 1 178 ? 18.612 -4.126 2.493 1.00 84.69 178 LEU A O 1
ATOM 1397 N N . TYR A 1 179 ? 16.496 -3.459 2.845 1.00 86.19 179 TYR A N 1
ATOM 1398 C CA . TYR A 1 179 ? 16.751 -2.707 4.061 1.00 86.19 179 TYR A CA 1
ATOM 1399 C C . TYR A 1 179 ? 17.199 -3.606 5.212 1.00 86.19 179 TYR A C 1
ATOM 1401 O O . TYR A 1 179 ? 18.180 -3.297 5.881 1.00 86.19 179 TYR A O 1
ATOM 1409 N N . GLU A 1 180 ? 16.505 -4.720 5.441 1.00 85.56 180 GLU A N 1
ATOM 1410 C CA . GLU A 1 180 ? 16.854 -5.696 6.478 1.00 85.56 180 GLU A CA 1
ATOM 1411 C C . GLU A 1 180 ? 18.255 -6.264 6.238 1.00 85.56 180 GLU A C 1
ATOM 1413 O O . GLU A 1 180 ? 19.094 -6.254 7.142 1.00 85.56 180 GLU A O 1
ATOM 1418 N N . ALA A 1 181 ? 18.564 -6.626 4.989 1.00 85.88 181 ALA A N 1
ATOM 1419 C CA . ALA A 1 181 ? 19.907 -7.029 4.597 1.00 85.88 181 ALA A CA 1
ATOM 1420 C C . ALA A 1 181 ? 20.939 -5.920 4.864 1.00 85.88 181 ALA A C 1
ATOM 1422 O O . ALA A 1 181 ? 22.015 -6.195 5.393 1.00 85.88 181 ALA A O 1
ATOM 1423 N N . ALA A 1 182 ? 20.625 -4.661 4.554 1.00 85.44 182 ALA A N 1
ATOM 1424 C CA . ALA A 1 182 ? 21.518 -3.535 4.811 1.00 85.44 182 ALA A CA 1
ATOM 1425 C C . ALA A 1 182 ? 21.742 -3.277 6.308 1.00 85.44 182 ALA A C 1
ATOM 1427 O O . ALA A 1 182 ? 22.856 -2.941 6.723 1.00 85.44 182 ALA A O 1
ATOM 1428 N N . CYS A 1 183 ? 20.717 -3.460 7.140 1.00 84.06 183 CYS A N 1
ATOM 1429 C CA . CYS A 1 183 ? 20.830 -3.341 8.590 1.00 84.06 183 CYS A CA 1
ATOM 1430 C C . CYS A 1 183 ? 21.824 -4.353 9.170 1.00 84.06 183 CYS A C 1
ATOM 1432 O O . CYS A 1 183 ? 22.586 -3.982 10.068 1.00 84.06 183 CYS A O 1
ATOM 1434 N N . GLU A 1 184 ? 21.865 -5.560 8.600 1.00 86.94 184 GLU A N 1
ATOM 1435 C CA . GLU A 1 184 ? 22.754 -6.667 8.970 1.00 86.94 184 GLU A CA 1
ATOM 1436 C C . GLU A 1 184 ? 24.087 -6.713 8.202 1.00 86.94 184 GLU A C 1
ATOM 1438 O O . GLU A 1 184 ? 24.839 -7.672 8.364 1.00 86.94 184 GLU A O 1
ATOM 1443 N N . TRP A 1 185 ? 24.403 -5.708 7.374 1.00 85.12 185 TRP A N 1
ATOM 1444 C CA . TRP A 1 185 ? 25.614 -5.694 6.531 1.00 85.12 185 TRP A CA 1
ATOM 1445 C C . TRP A 1 185 ? 25.676 -6.833 5.493 1.00 85.12 185 TRP A C 1
ATOM 1447 O O . TRP A 1 185 ? 26.747 -7.282 5.087 1.00 85.12 185 TRP A O 1
ATOM 1457 N N . LYS A 1 186 ? 24.509 -7.295 5.036 1.00 86.81 186 LYS A N 1
ATOM 1458 C CA . LYS A 1 186 ? 24.313 -8.390 4.074 1.00 86.81 186 LYS A CA 1
ATOM 1459 C C . LYS A 1 186 ? 23.777 -7.927 2.714 1.00 86.81 186 LYS A C 1
ATOM 1461 O O . LYS A 1 186 ? 23.377 -8.769 1.911 1.00 86.81 186 LYS A O 1
ATOM 1466 N N . THR A 1 187 ? 23.794 -6.626 2.407 1.00 86.06 187 THR A N 1
ATOM 1467 C CA . THR A 1 187 ? 23.294 -6.075 1.126 1.00 86.06 187 THR A CA 1
ATOM 1468 C C . THR A 1 187 ? 23.885 -6.789 -0.089 1.00 86.06 187 THR A C 1
ATOM 1470 O O . THR A 1 187 ? 23.153 -7.148 -1.007 1.00 86.06 187 THR A O 1
ATOM 1473 N N . LYS A 1 188 ? 25.192 -7.073 -0.076 1.00 86.94 188 LYS A N 1
ATOM 1474 C CA . LYS A 1 188 ? 25.877 -7.768 -1.174 1.00 86.94 188 LYS A CA 1
ATOM 1475 C C . LYS A 1 188 ? 25.358 -9.193 -1.386 1.00 86.94 188 LYS A C 1
ATOM 1477 O O . LYS A 1 188 ? 25.211 -9.634 -2.515 1.00 86.94 188 LYS A O 1
ATOM 1482 N N . ILE A 1 189 ? 25.044 -9.901 -0.300 1.00 86.88 189 ILE A N 1
ATOM 1483 C CA . ILE A 1 189 ? 24.481 -11.257 -0.365 1.00 86.88 189 ILE A CA 1
ATOM 1484 C C . ILE A 1 189 ? 23.067 -11.199 -0.940 1.00 86.88 189 ILE A C 1
ATOM 1486 O O . ILE A 1 189 ? 22.736 -11.983 -1.821 1.00 86.88 189 ILE A O 1
ATOM 1490 N N . TYR A 1 190 ? 22.248 -10.255 -0.468 1.00 86.12 190 TYR A N 1
ATOM 1491 C CA . TYR A 1 190 ? 20.881 -10.085 -0.955 1.00 86.12 190 TYR A CA 1
ATOM 1492 C C . TYR A 1 190 ? 20.847 -9.718 -2.442 1.00 86.12 190 TYR A C 1
ATOM 1494 O O . TYR A 1 190 ? 20.148 -10.357 -3.222 1.00 86.12 190 TYR A O 1
ATOM 1502 N N . THR A 1 191 ? 21.632 -8.726 -2.855 1.00 86.56 191 THR A N 1
ATOM 1503 C CA . THR A 1 191 ? 21.654 -8.247 -4.247 1.00 86.56 191 THR A CA 1
ATOM 1504 C C . THR A 1 191 ? 22.191 -9.298 -5.220 1.00 86.56 191 THR A C 1
ATOM 1506 O O . THR A 1 191 ? 21.623 -9.444 -6.298 1.00 86.56 191 THR A O 1
ATOM 1509 N N . ALA A 1 192 ? 23.134 -10.144 -4.790 1.00 87.69 192 ALA A N 1
ATOM 1510 C CA . ALA A 1 192 ? 23.600 -11.296 -5.566 1.00 87.69 192 ALA A CA 1
ATOM 1511 C C . ALA A 1 192 ? 22.510 -12.358 -5.834 1.00 87.69 192 ALA A C 1
ATOM 1513 O O . ALA A 1 192 ? 22.656 -13.164 -6.752 1.00 87.69 192 ALA A O 1
ATOM 1514 N N . THR A 1 193 ? 21.399 -12.369 -5.079 1.00 87.81 193 THR A N 1
ATOM 1515 C CA . THR A 1 193 ? 20.231 -13.219 -5.401 1.00 87.81 193 THR A CA 1
ATOM 1516 C C . THR A 1 193 ? 19.425 -12.700 -6.598 1.00 87.81 193 THR A C 1
ATOM 1518 O O . THR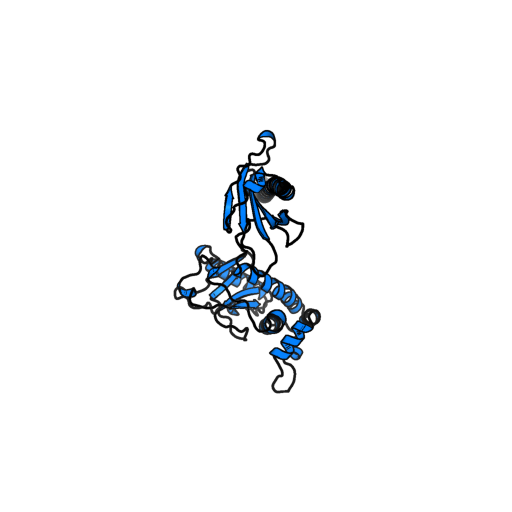 A 1 193 ? 18.562 -13.408 -7.111 1.00 87.81 193 THR A O 1
ATOM 1521 N N . MET A 1 194 ? 19.717 -11.480 -7.065 1.00 88.19 194 MET A N 1
ATOM 1522 C CA . MET A 1 194 ? 19.049 -10.795 -8.174 1.00 88.19 194 MET A CA 1
ATOM 1523 C C . MET A 1 194 ? 20.082 -10.288 -9.203 1.00 88.19 194 MET A C 1
ATOM 1525 O O . MET A 1 194 ? 20.210 -9.076 -9.399 1.00 88.19 194 MET A O 1
ATOM 1529 N N . PRO A 1 195 ? 20.817 -11.187 -9.887 1.00 90.19 195 PRO A N 1
ATOM 1530 C CA . PRO A 1 195 ? 21.976 -10.821 -10.707 1.00 90.19 195 PRO A CA 1
ATOM 1531 C C . PRO A 1 195 ? 21.636 -9.871 -11.863 1.00 90.19 195 PRO A C 1
ATOM 1533 O O . PRO A 1 195 ? 22.411 -8.972 -12.175 1.00 90.19 195 PRO A O 1
ATOM 1536 N N . GLU A 1 196 ? 20.456 -10.007 -12.472 1.00 93.06 196 GLU A N 1
ATOM 1537 C CA . GLU A 1 196 ? 20.017 -9.094 -13.536 1.00 93.06 196 GLU A CA 1
ATOM 1538 C C . GLU A 1 196 ? 19.760 -7.674 -13.017 1.00 93.06 196 GLU A C 1
ATOM 1540 O O . GLU A 1 196 ? 20.129 -6.694 -13.662 1.00 93.06 196 GLU A O 1
ATOM 1545 N N . ALA A 1 197 ? 19.141 -7.553 -11.838 1.00 89.88 197 ALA A N 1
ATOM 1546 C CA . ALA A 1 197 ? 18.908 -6.261 -11.206 1.00 89.88 197 ALA A CA 1
ATOM 1547 C C . ALA A 1 197 ? 20.234 -5.624 -10.780 1.00 89.88 197 ALA A C 1
ATOM 1549 O O . ALA A 1 197 ? 20.428 -4.429 -10.984 1.00 89.88 197 ALA A O 1
ATOM 1550 N N . GLU A 1 198 ? 21.162 -6.419 -10.243 1.00 91.12 198 GLU A N 1
ATOM 1551 C CA . GLU A 1 198 ? 22.503 -5.955 -9.899 1.00 91.12 198 GLU A CA 1
ATOM 1552 C C . GLU A 1 198 ? 23.260 -5.434 -11.130 1.00 91.12 198 GLU A C 1
ATOM 1554 O O . GLU A 1 198 ? 23.795 -4.324 -11.092 1.00 91.12 198 GLU A O 1
ATOM 1559 N N . GLN A 1 199 ? 23.225 -6.163 -12.250 1.00 92.56 199 GLN A N 1
ATOM 1560 C CA . GLN A 1 199 ? 23.872 -5.730 -13.489 1.00 92.56 199 GLN A CA 1
ATOM 1561 C C . GLN A 1 199 ? 23.304 -4.400 -13.999 1.00 92.56 199 GLN A C 1
ATOM 1563 O O . GLN A 1 199 ? 24.065 -3.490 -14.324 1.00 92.56 199 GLN A O 1
ATOM 1568 N N . ARG A 1 200 ? 21.974 -4.228 -13.982 1.00 94.50 200 ARG A N 1
ATOM 1569 C CA . ARG A 1 200 ? 21.341 -2.952 -14.363 1.00 94.50 200 ARG A CA 1
ATOM 1570 C C . ARG A 1 200 ? 21.813 -1.779 -13.501 1.00 94.50 200 ARG A C 1
ATOM 1572 O O . ARG A 1 200 ? 21.924 -0.659 -13.995 1.00 94.50 200 ARG A O 1
ATOM 1579 N N . VAL A 1 201 ? 22.104 -2.012 -12.222 1.00 92.06 201 VAL A N 1
ATOM 1580 C CA . VAL A 1 201 ? 22.627 -0.974 -11.319 1.00 92.06 201 VAL A CA 1
ATOM 1581 C C . VAL A 1 201 ? 24.078 -0.631 -11.641 1.00 92.06 201 VAL A C 1
ATOM 1583 O O . VAL A 1 201 ? 24.428 0.551 -11.646 1.00 92.06 201 VAL A O 1
ATOM 1586 N N . ILE A 1 202 ? 24.906 -1.635 -11.938 1.00 91.75 202 ILE A N 1
ATOM 1587 C CA . ILE A 1 202 ? 26.294 -1.448 -12.385 1.00 91.75 202 ILE A CA 1
ATOM 1588 C C . ILE A 1 202 ? 26.324 -0.591 -13.656 1.00 91.75 202 ILE A C 1
ATOM 1590 O O . ILE A 1 202 ? 27.065 0.393 -13.716 1.00 91.75 202 ILE A O 1
ATOM 1594 N N . ASP A 1 203 ? 25.470 -0.914 -14.626 1.00 91.81 203 ASP A N 1
ATOM 1595 C CA . ASP A 1 203 ? 25.375 -0.192 -15.895 1.00 91.81 203 ASP A CA 1
ATOM 1596 C C . ASP A 1 203 ? 24.827 1.230 -15.699 1.00 91.81 203 ASP A C 1
ATOM 1598 O O . ASP A 1 203 ? 25.345 2.187 -16.277 1.00 91.81 203 ASP A O 1
ATOM 1602 N N . GLY A 1 204 ? 23.812 1.387 -14.844 1.00 90.25 204 GLY A N 1
ATOM 1603 C CA . GLY A 1 204 ? 23.163 2.671 -14.575 1.00 90.25 204 GLY A CA 1
ATOM 1604 C C . GLY A 1 204 ? 24.020 3.664 -13.785 1.00 90.25 204 GLY A C 1
ATOM 1605 O O . GLY A 1 204 ? 23.955 4.867 -14.037 1.00 90.25 204 GLY A O 1
ATOM 1606 N N . LEU A 1 205 ? 24.832 3.191 -12.832 1.00 88.69 205 LEU A N 1
ATOM 1607 C CA . LEU A 1 205 ? 25.754 4.043 -12.069 1.00 88.69 205 LEU A CA 1
ATOM 1608 C C . LEU A 1 205 ? 27.088 4.272 -12.787 1.00 88.69 205 LEU A C 1
ATOM 1610 O O . LEU A 1 205 ? 27.714 5.316 -12.595 1.00 88.69 205 LEU A O 1
ATOM 1614 N N . GLY A 1 206 ? 27.529 3.307 -13.593 1.00 89.81 206 GLY A N 1
ATOM 1615 C CA . GLY A 1 206 ? 28.780 3.379 -14.328 1.00 89.81 206 GLY A CA 1
ATOM 1616 C C . GLY A 1 206 ? 30.024 3.419 -13.434 1.00 89.81 206 GLY A C 1
ATOM 1617 O O . GLY A 1 206 ? 30.056 2.904 -12.309 1.00 89.81 206 GLY A O 1
ATOM 1618 N N . LYS A 1 207 ? 31.089 4.013 -13.978 1.00 90.50 207 LYS A N 1
ATOM 1619 C CA . LYS A 1 207 ? 32.416 4.080 -13.360 1.00 90.50 207 LYS A CA 1
ATOM 1620 C C . LYS A 1 207 ? 32.685 5.450 -12.742 1.00 90.50 207 LYS A C 1
ATOM 1622 O O . LYS A 1 207 ? 32.257 6.476 -13.265 1.00 90.50 207 LYS A O 1
ATOM 1627 N N . ASN A 1 208 ? 33.424 5.462 -11.638 1.00 86.25 208 ASN A N 1
ATOM 1628 C CA . ASN A 1 208 ? 33.949 6.680 -11.035 1.00 86.25 208 ASN A CA 1
ATOM 1629 C C . ASN A 1 208 ? 35.121 7.252 -11.865 1.00 86.25 208 ASN A C 1
ATOM 1631 O O . ASN A 1 208 ? 35.561 6.659 -12.850 1.00 86.25 208 ASN A O 1
ATOM 1635 N N . VAL A 1 209 ? 35.663 8.398 -11.438 1.00 87.88 209 VAL A N 1
ATOM 1636 C CA . VAL A 1 209 ? 36.798 9.074 -12.105 1.00 87.88 209 VAL A CA 1
ATOM 1637 C C . VAL A 1 209 ? 38.077 8.230 -12.188 1.00 87.88 209 VAL A C 1
ATOM 1639 O O . VAL A 1 209 ? 38.933 8.512 -13.018 1.00 87.88 209 VAL A O 1
ATOM 1642 N N . ASN A 1 210 ? 38.191 7.182 -11.369 1.00 88.19 210 ASN A N 1
ATOM 1643 C CA . ASN A 1 210 ? 39.319 6.250 -11.355 1.00 88.19 210 ASN A CA 1
ATOM 1644 C C . ASN A 1 210 ? 39.060 4.997 -12.215 1.00 88.19 210 ASN A C 1
ATOM 1646 O O . ASN A 1 210 ? 39.889 4.094 -12.243 1.00 88.19 210 ASN A O 1
ATOM 1650 N N . GLY A 1 211 ? 37.919 4.917 -12.909 1.00 87.62 211 GLY A N 1
ATOM 1651 C CA . GLY A 1 211 ? 37.561 3.780 -13.760 1.00 87.62 211 GLY A CA 1
ATOM 1652 C C . GLY A 1 211 ? 36.979 2.569 -13.019 1.00 87.62 211 GLY A C 1
ATOM 1653 O O . GLY A 1 211 ? 36.774 1.527 -13.646 1.00 87.62 211 GLY A O 1
ATOM 1654 N N . GLU A 1 212 ? 36.680 2.690 -11.725 1.00 87.44 212 GLU A N 1
ATOM 1655 C CA . GLU A 1 212 ? 36.083 1.626 -10.906 1.00 87.44 212 GLU A CA 1
ATOM 1656 C C . GLU A 1 212 ? 34.557 1.739 -10.911 1.00 87.44 212 GLU A C 1
ATOM 1658 O O . GLU A 1 212 ? 34.020 2.849 -10.861 1.00 87.44 212 GLU A O 1
ATOM 1663 N N . TYR A 1 213 ? 33.837 0.616 -10.920 1.00 86.12 213 TYR A N 1
ATOM 1664 C CA . TYR A 1 213 ? 32.377 0.647 -10.844 1.00 86.12 213 TYR A CA 1
ATOM 1665 C C . TYR A 1 213 ? 31.906 1.204 -9.500 1.00 86.12 213 TYR A C 1
ATOM 1667 O O . TYR A 1 213 ? 32.292 0.730 -8.430 1.00 86.12 213 TYR A O 1
ATOM 1675 N N . VAL A 1 214 ? 31.032 2.215 -9.551 1.00 85.94 214 VAL A N 1
ATOM 1676 C CA . VAL A 1 214 ? 30.518 2.887 -8.345 1.00 85.94 214 VAL A CA 1
ATOM 1677 C C . VAL A 1 214 ? 29.767 1.897 -7.454 1.00 85.94 214 VAL A C 1
ATOM 1679 O O . VAL A 1 214 ? 29.901 1.950 -6.234 1.00 85.94 214 VAL A O 1
ATOM 1682 N N . TRP A 1 215 ? 29.013 0.971 -8.051 1.00 88.06 215 TRP A N 1
ATOM 1683 C CA . TRP A 1 215 ? 28.253 -0.040 -7.318 1.00 88.06 215 TRP A CA 1
ATOM 1684 C C . TRP A 1 215 ? 29.148 -0.954 -6.466 1.00 88.06 215 TRP A C 1
ATOM 1686 O O . TRP A 1 215 ? 28.901 -1.119 -5.272 1.00 88.06 215 TRP A O 1
ATOM 1696 N N . GLU A 1 216 ? 30.231 -1.483 -7.039 1.00 83.19 216 GLU A N 1
ATOM 1697 C CA . GLU A 1 216 ? 31.114 -2.458 -6.379 1.00 83.19 216 GLU A CA 1
ATOM 1698 C C . GLU A 1 216 ? 31.825 -1.895 -5.146 1.00 83.19 216 GLU A C 1
ATOM 1700 O O . GLU A 1 216 ? 32.134 -2.629 -4.208 1.00 83.19 216 GLU A O 1
ATOM 1705 N N . LYS A 1 217 ? 32.053 -0.579 -5.115 1.00 78.94 217 LYS A N 1
ATOM 1706 C CA . LYS A 1 217 ? 32.682 0.094 -3.976 1.00 78.94 217 LYS A CA 1
ATOM 1707 C C . LYS A 1 217 ? 31.772 0.162 -2.747 1.00 78.94 217 LYS A C 1
ATOM 1709 O O . LYS A 1 217 ? 32.268 0.248 -1.624 1.00 78.94 217 LYS A O 1
ATOM 1714 N N . TYR A 1 218 ? 30.453 0.154 -2.941 1.00 72.38 218 TYR A N 1
ATOM 1715 C CA . TYR A 1 218 ? 29.503 0.510 -1.886 1.00 72.38 218 TYR A CA 1
ATOM 1716 C C . TYR A 1 218 ? 28.360 -0.492 -1.663 1.00 72.38 218 TYR A C 1
ATOM 1718 O O . TYR A 1 218 ? 27.608 -0.328 -0.699 1.00 72.38 218 TYR A O 1
ATOM 1726 N N . ASN A 1 219 ? 28.255 -1.561 -2.461 1.00 73.56 219 ASN A N 1
ATOM 1727 C CA . ASN A 1 219 ? 27.182 -2.569 -2.391 1.00 73.56 219 ASN A CA 1
ATOM 1728 C C . ASN A 1 219 ? 27.144 -3.444 -1.113 1.00 73.56 219 ASN A C 1
ATOM 1730 O O . ASN A 1 219 ? 26.377 -4.400 -1.041 1.00 73.56 219 ASN A O 1
ATOM 1734 N N . GLY A 1 220 ? 27.910 -3.112 -0.069 1.00 70.75 220 GLY A N 1
ATOM 1735 C CA . GLY A 1 220 ? 27.903 -3.792 1.236 1.00 70.75 220 GLY A CA 1
ATOM 1736 C C . GLY A 1 220 ? 27.496 -2.920 2.431 1.00 70.75 220 GLY A C 1
ATOM 1737 O O . GLY A 1 220 ? 27.406 -3.435 3.543 1.00 70.75 220 GLY A O 1
ATOM 1738 N N . TYR A 1 221 ? 27.263 -1.619 2.231 1.00 79.75 221 TYR A N 1
ATOM 1739 C CA . TYR A 1 221 ? 27.019 -0.667 3.319 1.00 79.75 221 TYR A CA 1
ATOM 1740 C C . TYR A 1 221 ? 25.537 -0.320 3.457 1.00 79.75 221 TYR A C 1
ATOM 1742 O O . TYR A 1 221 ? 24.790 -0.275 2.478 1.00 79.75 221 TYR A O 1
ATOM 1750 N N . TYR A 1 222 ? 25.127 0.013 4.681 1.00 83.81 222 TYR A N 1
ATOM 1751 C CA . TYR A 1 222 ? 23.846 0.670 4.901 1.00 83.81 222 TYR A CA 1
ATOM 1752 C C . TYR A 1 222 ? 23.873 2.090 4.324 1.00 83.81 222 TYR A C 1
ATOM 1754 O O . TYR A 1 222 ? 24.650 2.935 4.770 1.00 83.81 222 TYR A O 1
ATOM 1762 N N . SER A 1 223 ? 23.019 2.362 3.338 1.00 86.56 223 SER A N 1
ATOM 1763 C CA . SER A 1 223 ? 22.862 3.692 2.749 1.00 86.56 223 SER A CA 1
ATOM 1764 C C . SER A 1 223 ? 21.522 3.817 2.048 1.00 86.56 223 SER A C 1
ATOM 1766 O O . SER A 1 223 ? 21.200 3.033 1.154 1.00 86.56 223 SER A O 1
ATOM 1768 N N . ASN A 1 224 ? 20.776 4.855 2.412 1.00 88.31 224 ASN A N 1
ATOM 1769 C CA . ASN A 1 224 ? 19.547 5.241 1.733 1.00 88.31 224 ASN A CA 1
ATOM 1770 C C . ASN A 1 224 ? 19.746 5.404 0.218 1.00 88.31 224 ASN A C 1
ATOM 1772 O O . ASN A 1 224 ? 18.964 4.876 -0.569 1.00 88.31 224 ASN A O 1
ATOM 1776 N N . ASP A 1 225 ? 20.817 6.083 -0.192 1.00 87.50 225 ASP A N 1
ATOM 1777 C CA . ASP A 1 225 ? 21.066 6.385 -1.602 1.00 87.50 225 ASP A CA 1
ATOM 1778 C C . ASP A 1 225 ? 21.376 5.113 -2.401 1.00 87.50 225 ASP A C 1
ATOM 1780 O O . ASP A 1 225 ? 20.833 4.931 -3.487 1.00 87.50 225 ASP A O 1
ATOM 1784 N N . TYR A 1 226 ? 22.164 4.182 -1.848 1.00 86.56 226 TYR A N 1
ATOM 1785 C CA . TYR A 1 226 ? 22.471 2.919 -2.536 1.00 86.56 226 TYR A CA 1
ATOM 1786 C C . TYR A 1 226 ? 21.252 2.008 -2.644 1.00 86.56 226 TYR A C 1
ATOM 1788 O O . TYR A 1 226 ? 21.030 1.415 -3.700 1.00 86.56 226 TYR A O 1
ATOM 1796 N N . MET A 1 227 ? 20.422 1.944 -1.600 1.00 89.19 227 MET A N 1
ATOM 1797 C CA . MET A 1 227 ? 19.160 1.208 -1.671 1.00 89.19 227 MET A CA 1
ATOM 1798 C C . MET A 1 227 ? 18.234 1.800 -2.738 1.00 89.19 227 MET A C 1
ATOM 1800 O O . MET A 1 227 ? 17.643 1.066 -3.529 1.00 89.19 227 MET A O 1
ATOM 1804 N N . ARG A 1 228 ? 18.162 3.131 -2.827 1.00 90.69 228 ARG A N 1
ATOM 1805 C CA . ARG A 1 228 ? 17.414 3.825 -3.881 1.00 90.69 228 ARG A CA 1
ATOM 1806 C C . ARG A 1 228 ? 17.974 3.562 -5.275 1.00 90.69 228 ARG A C 1
ATOM 1808 O O . ARG A 1 228 ? 17.182 3.369 -6.189 1.00 90.69 228 ARG A O 1
ATOM 1815 N N . TYR A 1 229 ? 19.293 3.506 -5.458 1.00 90.19 229 TYR A N 1
ATOM 1816 C CA . TYR A 1 229 ? 19.885 3.144 -6.751 1.00 90.19 229 TYR A CA 1
ATOM 1817 C C . TYR A 1 229 ? 19.545 1.714 -7.159 1.00 90.19 229 TYR A C 1
ATOM 1819 O O . TYR A 1 229 ? 19.186 1.496 -8.315 1.00 90.19 229 TYR A O 1
ATOM 1827 N N . PHE A 1 230 ? 19.582 0.768 -6.216 1.00 91.12 230 PHE A N 1
ATOM 1828 C CA . PHE A 1 230 ? 19.174 -0.609 -6.483 1.00 91.12 230 PHE A CA 1
ATOM 1829 C C . PHE A 1 230 ? 17.712 -0.691 -6.927 1.00 91.12 230 PHE A C 1
ATOM 1831 O O . PHE A 1 230 ? 17.398 -1.321 -7.934 1.00 91.12 230 PHE A O 1
ATOM 1838 N N . LEU A 1 231 ? 16.815 0.010 -6.229 1.00 92.00 231 LEU A N 1
ATOM 1839 C CA . LEU A 1 231 ? 15.412 0.077 -6.628 1.00 92.00 231 LEU A CA 1
ATOM 1840 C C . LEU A 1 231 ? 15.245 0.772 -7.984 1.00 92.00 231 LEU A C 1
ATOM 1842 O O . LEU A 1 231 ? 14.554 0.251 -8.850 1.00 92.00 231 LEU A O 1
ATOM 1846 N N . PHE A 1 232 ? 15.879 1.923 -8.198 1.00 93.75 232 PHE A N 1
ATOM 1847 C CA . PHE A 1 232 ? 15.689 2.726 -9.404 1.00 93.75 232 PHE A CA 1
ATOM 1848 C C . PHE A 1 232 ? 16.231 2.051 -10.664 1.00 93.75 232 PHE A C 1
ATOM 1850 O O . PHE A 1 232 ? 15.491 1.928 -11.633 1.00 93.75 232 PHE A O 1
ATOM 1857 N N . TYR A 1 233 ? 17.493 1.619 -10.672 1.00 93.19 233 TYR A N 1
ATOM 1858 C CA . TYR A 1 233 ? 18.102 0.985 -11.845 1.00 93.19 233 TYR A CA 1
ATOM 1859 C C . TYR A 1 233 ? 17.766 -0.506 -11.928 1.00 93.19 233 TYR A C 1
ATOM 1861 O O . TYR A 1 233 ? 17.428 -1.002 -12.999 1.00 93.19 233 TYR A O 1
ATOM 1869 N N . GLY A 1 234 ? 17.828 -1.214 -10.799 1.00 90.94 234 GLY A N 1
ATOM 1870 C CA . GLY A 1 234 ? 17.687 -2.667 -10.752 1.00 90.94 234 GLY A CA 1
ATOM 1871 C C . GLY A 1 234 ? 16.244 -3.144 -10.859 1.00 90.94 234 GLY A C 1
ATOM 1872 O O . GLY A 1 234 ? 15.948 -3.991 -11.699 1.00 90.94 234 GLY A O 1
ATOM 1873 N N . ILE A 1 235 ? 15.343 -2.607 -10.033 1.00 91.19 235 ILE A N 1
ATOM 1874 C CA . ILE A 1 235 ? 13.940 -3.060 -9.975 1.00 91.19 235 ILE A CA 1
ATOM 1875 C C . ILE A 1 235 ? 13.050 -2.301 -10.960 1.00 91.19 235 ILE A C 1
ATOM 1877 O O .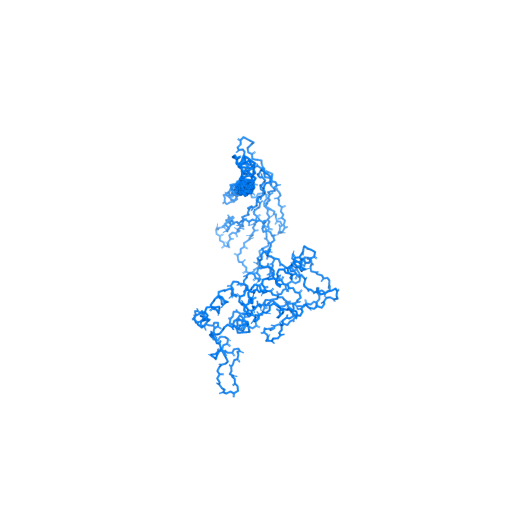 ILE A 1 235 ? 12.234 -2.907 -11.643 1.00 91.19 235 ILE A O 1
ATOM 1881 N N . TYR A 1 236 ? 13.208 -0.980 -11.037 1.00 91.25 236 TYR A N 1
ATOM 1882 C CA . TYR A 1 236 ? 12.333 -0.106 -11.818 1.00 91.25 236 TYR A CA 1
ATOM 1883 C C . TYR A 1 236 ? 12.909 0.313 -13.173 1.00 91.25 236 TYR A C 1
ATOM 1885 O O . TYR A 1 236 ? 12.272 1.097 -13.868 1.00 91.25 236 TYR A O 1
ATOM 1893 N N . GLU A 1 237 ? 14.096 -0.166 -13.557 1.00 93.06 237 GLU A N 1
ATOM 1894 C CA . GLU A 1 237 ? 14.693 0.079 -14.883 1.00 93.06 237 GLU A CA 1
ATOM 1895 C C . GLU A 1 237 ? 14.697 1.567 -15.293 1.00 93.06 237 GLU A C 1
ATOM 1897 O O . GLU A 1 237 ? 14.340 1.953 -16.407 1.00 93.06 237 GLU A O 1
ATOM 1902 N N . SER A 1 238 ? 15.049 2.435 -14.343 1.00 92.00 238 SER A N 1
ATOM 1903 C CA . SER A 1 238 ? 15.041 3.896 -14.475 1.00 92.00 238 SER A CA 1
ATOM 1904 C C . SER A 1 238 ? 13.665 4.536 -14.729 1.00 92.00 238 SER A C 1
ATOM 1906 O O . SER A 1 238 ? 13.590 5.692 -15.150 1.00 92.00 238 SER A O 1
ATOM 1908 N N . LYS A 1 239 ? 12.567 3.830 -14.436 1.00 93.12 239 LYS A N 1
ATOM 1909 C CA . LYS A 1 239 ? 11.179 4.287 -14.613 1.00 93.12 239 LYS A CA 1
ATOM 1910 C C . LYS A 1 239 ? 10.378 4.121 -13.323 1.00 93.12 239 LYS A C 1
ATOM 1912 O O . LYS A 1 239 ? 9.776 3.084 -13.061 1.00 93.12 239 LYS A O 1
ATOM 1917 N N . LEU A 1 240 ? 10.345 5.175 -12.511 1.00 93.56 240 LEU A N 1
ATOM 1918 C CA . LEU A 1 240 ? 9.588 5.155 -11.259 1.00 93.56 240 LEU A CA 1
ATOM 1919 C C . LEU A 1 240 ? 8.073 5.072 -11.493 1.00 93.56 240 LEU A C 1
ATOM 1921 O O . LEU A 1 240 ? 7.566 5.731 -12.408 1.00 93.56 240 LEU A O 1
ATOM 1925 N N . PRO A 1 241 ? 7.331 4.362 -10.622 1.00 93.31 241 PRO A N 1
ATOM 1926 C CA . PRO A 1 241 ? 5.878 4.412 -10.617 1.00 93.31 241 PRO A CA 1
ATOM 1927 C C . PRO A 1 241 ? 5.388 5.851 -10.440 1.00 93.31 241 PRO A C 1
ATOM 1929 O O . PRO A 1 241 ? 5.800 6.558 -9.517 1.00 93.31 241 PRO A O 1
ATOM 1932 N N . GLN A 1 242 ? 4.501 6.287 -11.329 1.00 95.31 242 GLN A N 1
ATOM 1933 C CA . GLN A 1 242 ? 3.828 7.574 -11.202 1.00 95.31 242 GLN A CA 1
ATOM 1934 C C . GLN A 1 242 ? 2.617 7.447 -10.281 1.00 95.31 242 GLN A C 1
ATOM 1936 O O . GLN A 1 242 ? 1.815 6.522 -10.432 1.00 95.31 242 GLN A O 1
ATOM 1941 N N . PHE A 1 243 ? 2.452 8.419 -9.389 1.00 95.31 243 PHE A N 1
ATOM 1942 C CA . PHE A 1 243 ? 1.214 8.590 -8.642 1.00 95.31 243 PHE A CA 1
ATOM 1943 C C . PHE A 1 243 ? 0.122 9.070 -9.606 1.00 95.31 243 PHE A C 1
ATOM 1945 O O . PHE A 1 243 ? 0.297 10.048 -10.338 1.00 95.31 243 PHE A O 1
ATOM 1952 N N . LYS A 1 244 ? -1.006 8.369 -9.640 1.00 92.50 244 LYS A N 1
ATOM 1953 C CA . LYS A 1 244 ? -2.149 8.680 -10.494 1.00 92.50 244 LYS A CA 1
ATOM 1954 C C . LYS A 1 244 ? -3.093 9.618 -9.756 1.00 92.50 244 LYS A C 1
ATOM 1956 O O . LYS A 1 244 ? -3.863 9.176 -8.908 1.00 92.50 244 LYS A O 1
ATOM 1961 N N . ASN A 1 245 ? -3.067 10.899 -10.126 1.00 91.06 245 ASN A N 1
ATOM 1962 C CA . ASN A 1 245 ? -3.966 11.915 -9.564 1.00 91.06 245 ASN A CA 1
ATOM 1963 C C . ASN A 1 245 ? -5.445 11.543 -9.751 1.00 91.06 245 ASN A C 1
ATOM 1965 O O . ASN A 1 245 ? -6.247 11.785 -8.861 1.00 91.06 245 ASN A O 1
ATOM 1969 N N . SER A 1 246 ? -5.799 10.902 -10.872 1.00 83.94 246 SER A N 1
ATOM 1970 C CA . SER A 1 246 ? -7.165 10.435 -11.152 1.00 83.94 246 SER A CA 1
ATOM 1971 C C . SER A 1 246 ? -7.661 9.350 -10.195 1.00 83.94 246 SER A C 1
ATOM 1973 O O . SER A 1 246 ? -8.863 9.146 -10.095 1.00 83.94 246 SER A O 1
ATOM 1975 N N . ALA A 1 247 ? -6.751 8.645 -9.519 1.00 79.50 247 ALA A N 1
ATOM 1976 C CA . ALA A 1 247 ? -7.095 7.635 -8.528 1.00 79.50 247 ALA A CA 1
ATOM 1977 C C . ALA A 1 247 ? -7.146 8.205 -7.103 1.00 79.50 247 ALA A C 1
ATOM 1979 O O . ALA A 1 247 ? -7.565 7.497 -6.205 1.00 79.50 247 ALA A O 1
ATOM 1980 N N . ALA A 1 248 ? -6.716 9.447 -6.864 1.00 84.62 248 ALA A N 1
ATOM 1981 C CA . ALA A 1 248 ? -6.707 10.061 -5.537 1.00 84.62 248 ALA A CA 1
ATOM 1982 C C . ALA A 1 248 ? -7.938 10.964 -5.367 1.00 84.62 248 ALA A C 1
ATOM 1984 O O . ALA A 1 248 ? -7.936 12.129 -5.777 1.00 84.62 248 ALA A O 1
ATOM 1985 N N . THR A 1 249 ? -9.007 10.397 -4.807 1.00 78.25 249 THR A N 1
ATOM 1986 C CA . THR A 1 249 ? -10.345 11.010 -4.720 1.00 78.25 249 THR A CA 1
ATOM 1987 C C . THR A 1 249 ? -10.355 12.332 -3.947 1.00 78.25 249 THR A C 1
ATOM 1989 O O . THR A 1 249 ? -11.074 13.263 -4.317 1.00 78.25 249 THR A O 1
ATOM 1992 N N . HIS A 1 250 ? -9.499 12.449 -2.933 1.00 83.50 250 HIS A N 1
ATOM 1993 C CA . HIS A 1 250 ? -9.396 13.603 -2.041 1.00 83.50 250 HIS A CA 1
ATOM 1994 C C . HIS A 1 250 ? -8.132 14.444 -2.292 1.00 83.50 250 HIS A C 1
ATOM 1996 O O . HIS A 1 250 ? -7.739 15.254 -1.452 1.00 83.50 250 HIS A O 1
ATOM 2002 N N . LEU A 1 251 ? -7.484 14.296 -3.457 1.00 90.06 251 LEU A N 1
ATOM 2003 C CA . LEU A 1 251 ? -6.283 15.066 -3.784 1.00 90.06 251 LEU A CA 1
ATOM 2004 C C . LEU A 1 251 ? -6.586 16.581 -3.850 1.00 90.06 251 LEU A C 1
ATOM 2006 O O . LEU A 1 251 ? -7.422 17.001 -4.659 1.00 90.06 251 LEU A O 1
ATOM 2010 N N . PRO A 1 252 ? -5.874 17.431 -3.083 1.00 88.94 252 PRO A N 1
ATOM 2011 C CA . PRO A 1 252 ? -6.084 18.877 -3.101 1.00 88.94 252 PRO A CA 1
ATOM 2012 C C . PRO A 1 252 ? -5.879 19.503 -4.488 1.00 88.94 252 PRO A C 1
ATOM 2014 O O . PRO A 1 252 ? -4.921 19.172 -5.188 1.00 88.94 252 PRO A O 1
ATOM 2017 N N . GLU A 1 253 ? -6.708 20.488 -4.856 1.00 89.88 253 GLU A N 1
ATOM 2018 C CA . GLU A 1 253 ? -6.638 21.199 -6.152 1.00 89.88 253 GLU A CA 1
ATOM 2019 C C . GLU A 1 253 ? -5.232 21.728 -6.478 1.00 89.88 253 GLU A C 1
ATOM 2021 O O . GLU A 1 253 ? -4.742 21.583 -7.598 1.00 89.88 253 GLU A O 1
ATOM 2026 N N . LYS A 1 254 ? -4.526 22.248 -5.465 1.00 90.81 254 LYS A N 1
ATOM 2027 C CA . LYS A 1 254 ? -3.140 22.746 -5.572 1.00 90.81 254 LYS A CA 1
ATOM 2028 C C . LYS A 1 254 ? -2.134 21.691 -6.073 1.00 90.81 254 LYS A C 1
ATOM 2030 O O . LYS A 1 254 ? -1.047 22.046 -6.532 1.00 90.81 254 LYS A O 1
ATOM 2035 N N . LEU A 1 255 ? -2.479 20.404 -5.987 1.00 92.12 255 LEU A N 1
ATOM 2036 C CA . LEU A 1 255 ? -1.642 19.273 -6.390 1.00 92.12 255 LEU A CA 1
ATOM 2037 C C . LEU A 1 255 ? -2.091 18.614 -7.704 1.00 92.12 255 LEU A C 1
ATOM 2039 O O . LEU A 1 255 ? -1.263 17.973 -8.349 1.00 92.12 255 LEU A O 1
ATOM 2043 N N . LYS A 1 256 ? -3.342 18.799 -8.151 1.00 89.88 256 LYS A N 1
ATOM 2044 C CA . LYS A 1 256 ? -3.913 18.074 -9.308 1.00 89.88 256 LYS A CA 1
ATOM 2045 C C . LYS A 1 256 ? -3.169 18.295 -10.630 1.00 89.88 256 LYS A C 1
ATOM 2047 O O . LYS A 1 256 ? -3.122 17.384 -11.452 1.00 89.88 256 LYS A O 1
ATOM 2052 N N . ASN A 1 257 ? -2.536 19.457 -10.808 1.00 90.06 257 ASN A N 1
ATOM 2053 C CA . ASN A 1 257 ? -1.779 19.803 -12.022 1.00 90.06 257 ASN A CA 1
ATOM 2054 C C . ASN A 1 257 ? -0.303 19.366 -11.990 1.00 90.06 257 ASN A C 1
ATOM 2056 O O . ASN A 1 257 ? 0.446 19.641 -12.927 1.00 90.06 257 ASN A O 1
ATOM 2060 N N . LYS A 1 258 ? 0.151 18.719 -10.912 1.00 92.56 258 LYS A N 1
ATOM 2061 C CA . LYS A 1 258 ? 1.528 18.230 -10.777 1.00 92.56 258 LYS A CA 1
ATOM 2062 C C . LYS A 1 258 ? 1.582 16.741 -11.114 1.00 92.56 258 LYS A C 1
ATOM 2064 O O . LYS A 1 258 ? 0.681 15.983 -10.772 1.00 92.56 258 LYS A O 1
ATOM 2069 N N . THR A 1 259 ? 2.663 16.316 -11.761 1.00 94.94 259 THR A N 1
ATOM 2070 C CA . THR A 1 259 ? 2.985 14.890 -11.917 1.00 94.94 259 THR A CA 1
ATOM 2071 C C . THR A 1 259 ? 3.874 14.466 -10.760 1.00 94.94 259 THR A C 1
ATOM 2073 O O . THR A 1 259 ? 4.873 15.138 -10.501 1.00 94.94 259 THR A O 1
ATOM 2076 N N . PHE A 1 260 ? 3.540 13.360 -10.093 1.00 96.31 260 PHE A N 1
ATOM 2077 C CA . PHE A 1 260 ? 4.352 12.833 -9.001 1.00 96.31 260 PHE A CA 1
ATOM 2078 C C . PHE A 1 260 ? 4.897 11.438 -9.301 1.00 96.31 260 PHE A C 1
ATOM 2080 O O . PHE A 1 260 ? 4.239 10.611 -9.930 1.00 96.31 260 PHE A O 1
ATOM 2087 N N . TYR A 1 261 ? 6.095 11.174 -8.796 1.00 96.19 261 TYR A N 1
ATOM 2088 C CA . TYR A 1 261 ? 6.811 9.912 -8.888 1.00 96.19 261 TYR A CA 1
ATOM 2089 C C . TYR A 1 261 ? 7.055 9.373 -7.487 1.00 96.19 261 TYR A C 1
ATOM 2091 O O . TYR A 1 261 ? 7.515 10.098 -6.602 1.00 96.19 261 TYR A O 1
ATOM 2099 N N . MET A 1 262 ? 6.737 8.098 -7.304 1.00 95.19 262 MET A N 1
ATOM 2100 C CA . MET A 1 262 ? 6.833 7.398 -6.033 1.00 95.19 262 MET A CA 1
ATOM 2101 C C . MET A 1 262 ? 8.272 6.971 -5.756 1.00 95.19 262 MET A C 1
ATOM 2103 O O . MET A 1 262 ? 8.999 6.538 -6.654 1.00 95.19 262 MET A O 1
ATOM 2107 N N . LYS A 1 263 ? 8.692 7.118 -4.502 1.00 93.75 263 LYS A N 1
ATOM 2108 C CA . LYS A 1 263 ? 10.070 6.959 -4.045 1.00 93.75 263 LYS A CA 1
ATOM 2109 C C . LYS A 1 263 ? 10.131 6.375 -2.650 1.00 93.75 263 LYS A C 1
ATOM 2111 O O . LYS A 1 263 ? 9.158 6.419 -1.908 1.00 93.75 263 LYS A O 1
ATOM 2116 N N . THR A 1 264 ? 11.313 5.897 -2.282 1.00 92.62 264 THR A N 1
ATOM 2117 C CA . THR A 1 264 ? 11.595 5.356 -0.953 1.00 92.62 264 THR A CA 1
ATOM 2118 C C . THR A 1 264 ? 12.578 6.228 -0.194 1.00 92.62 264 THR A C 1
ATOM 2120 O O . THR A 1 264 ? 13.464 6.848 -0.784 1.00 92.62 264 THR A O 1
ATOM 2123 N N . TYR A 1 265 ? 12.444 6.267 1.123 1.00 91.50 265 TYR A N 1
ATOM 2124 C CA . TYR A 1 265 ? 13.423 6.874 2.011 1.00 91.50 265 TYR A CA 1
ATOM 2125 C C . TYR A 1 265 ? 13.632 5.986 3.234 1.00 91.50 265 TYR A C 1
ATOM 2127 O O . TYR A 1 265 ? 12.682 5.398 3.749 1.00 91.50 265 TYR A O 1
ATOM 2135 N N . CYS A 1 266 ? 14.877 5.866 3.676 1.00 88.88 266 CYS A N 1
ATOM 2136 C CA . CYS A 1 266 ? 15.277 5.106 4.852 1.00 88.88 266 CYS A CA 1
ATOM 2137 C C . CYS A 1 266 ? 16.221 5.947 5.702 1.00 88.88 266 CYS A C 1
ATOM 2139 O O . CYS A 1 266 ? 17.170 6.525 5.175 1.00 88.88 266 CYS A O 1
ATOM 2141 N N . THR A 1 267 ? 15.991 5.988 7.009 1.00 87.19 267 THR A N 1
ATOM 2142 C CA . THR A 1 267 ? 16.792 6.821 7.913 1.00 87.19 267 THR A CA 1
ATOM 2143 C C . THR A 1 267 ? 18.100 6.171 8.339 1.00 87.19 267 THR A C 1
ATOM 2145 O O . THR A 1 267 ? 18.239 4.951 8.340 1.00 87.19 267 THR A O 1
ATOM 2148 N N . LYS A 1 268 ? 19.087 6.961 8.754 1.00 76.31 268 LYS A N 1
ATOM 2149 C CA . LYS A 1 268 ? 20.393 6.471 9.225 1.00 76.31 268 LYS A CA 1
ATOM 2150 C C . LYS A 1 268 ? 20.319 5.641 10.506 1.00 76.31 268 LYS A C 1
ATOM 2152 O O . LYS A 1 268 ? 21.102 4.703 10.638 1.00 76.31 268 LYS A O 1
ATOM 2157 N N . GLY A 1 269 ? 19.382 5.929 11.407 1.00 67.50 269 GLY A N 1
ATOM 2158 C CA . GLY A 1 269 ? 19.160 5.197 12.656 1.00 67.50 269 GLY A CA 1
ATOM 2159 C C . GLY A 1 269 ? 18.428 3.866 12.485 1.00 67.50 269 GLY A C 1
ATOM 2160 O O . GLY A 1 269 ? 18.075 3.239 13.486 1.00 67.50 269 GLY A O 1
ATOM 2161 N N . LYS A 1 270 ? 18.246 3.405 11.235 1.00 76.88 270 LYS A N 1
ATOM 2162 C CA . LYS A 1 270 ? 17.762 2.059 10.895 1.00 76.88 270 LYS A CA 1
ATOM 2163 C C . LYS A 1 270 ? 16.412 1.722 11.542 1.00 76.88 270 LYS A C 1
ATOM 2165 O O . LYS A 1 270 ? 16.152 0.562 11.864 1.00 76.88 270 LYS A O 1
ATOM 2170 N N . TYR A 1 271 ? 15.529 2.717 11.659 1.00 78.81 271 TYR A N 1
ATOM 2171 C CA . TYR A 1 271 ? 14.144 2.495 12.071 1.00 78.81 271 TYR A CA 1
ATOM 2172 C C . TYR A 1 271 ? 13.131 2.863 10.986 1.00 78.81 271 TYR A C 1
ATOM 2174 O O . TYR A 1 271 ? 12.290 2.051 10.593 1.00 78.81 271 TYR A O 1
ATOM 2182 N N . THR A 1 272 ? 13.221 4.089 10.478 1.00 84.69 272 THR A N 1
ATOM 2183 C CA . THR A 1 272 ? 12.163 4.671 9.655 1.00 84.69 272 THR A CA 1
ATOM 2184 C C . THR A 1 272 ? 12.352 4.317 8.184 1.00 84.69 272 THR A C 1
ATOM 2186 O O . THR A 1 272 ? 13.433 4.474 7.612 1.00 84.69 272 THR A O 1
ATOM 2189 N N . LYS A 1 273 ? 11.263 3.849 7.571 1.00 87.06 273 LYS A N 1
ATOM 2190 C CA . LYS A 1 273 ? 11.151 3.463 6.163 1.00 87.06 273 LYS A CA 1
ATOM 2191 C C . LYS A 1 273 ? 9.886 4.093 5.614 1.00 87.06 273 LYS A C 1
ATOM 2193 O O . LYS A 1 273 ? 8.805 3.832 6.130 1.00 87.06 273 LYS A O 1
ATOM 2198 N N . LEU A 1 274 ? 10.015 4.926 4.595 1.00 90.88 274 LEU A N 1
ATOM 2199 C CA . LEU A 1 274 ? 8.903 5.695 4.057 1.00 90.88 274 LEU A CA 1
ATOM 2200 C C . LEU A 1 274 ? 8.807 5.508 2.556 1.00 90.88 274 LEU A C 1
ATOM 2202 O O . LEU A 1 274 ? 9.817 5.401 1.855 1.00 90.88 274 LEU A O 1
ATOM 2206 N N . ILE A 1 275 ? 7.574 5.548 2.072 1.00 93.75 275 ILE A N 1
ATOM 2207 C CA . ILE A 1 275 ? 7.279 5.784 0.667 1.00 93.75 275 ILE A CA 1
ATOM 2208 C C . ILE A 1 275 ? 6.760 7.206 0.562 1.00 93.75 275 ILE A C 1
ATOM 2210 O O . ILE A 1 275 ? 5.950 7.632 1.374 1.00 93.75 275 ILE A O 1
ATOM 2214 N N . TYR A 1 276 ? 7.239 7.957 -0.415 1.00 95.75 276 TYR A N 1
ATOM 2215 C CA . TYR A 1 276 ? 6.791 9.324 -0.648 1.00 95.75 276 TYR A CA 1
ATOM 2216 C C . TYR A 1 276 ? 6.691 9.605 -2.140 1.00 95.75 276 TYR A C 1
ATOM 2218 O O . TYR A 1 276 ? 7.236 8.860 -2.952 1.00 95.75 276 TYR A O 1
ATOM 2226 N N . ALA A 1 277 ? 6.000 10.677 -2.514 1.00 96.19 277 ALA A N 1
ATOM 2227 C CA . ALA A 1 277 ? 5.905 11.110 -3.899 1.00 96.19 277 ALA A CA 1
ATOM 2228 C C . ALA A 1 277 ? 6.311 12.575 -4.064 1.00 96.19 277 ALA A C 1
ATOM 2230 O O . ALA A 1 277 ? 5.999 13.431 -3.227 1.00 96.19 277 ALA A O 1
ATOM 2231 N N . ASN A 1 278 ? 7.017 12.863 -5.158 1.00 94.81 278 ASN A N 1
ATOM 2232 C CA . ASN A 1 278 ? 7.415 14.218 -5.527 1.00 94.81 278 ASN A CA 1
ATOM 2233 C C . ASN A 1 278 ? 7.516 14.405 -7.043 1.00 94.81 278 ASN A C 1
ATOM 2235 O O . ASN A 1 278 ? 7.258 13.481 -7.802 1.00 94.81 278 ASN A O 1
ATOM 2239 N N . THR A 1 279 ? 7.877 15.602 -7.495 1.00 93.75 279 THR A N 1
ATOM 2240 C CA . THR A 1 279 ? 7.814 15.977 -8.915 1.00 93.75 279 THR A CA 1
ATOM 2241 C C . THR A 1 279 ? 8.996 15.513 -9.767 1.00 93.75 279 THR A C 1
ATOM 2243 O O . THR A 1 279 ? 8.979 15.711 -10.978 1.00 93.75 279 THR A O 1
ATOM 2246 N N . GLU A 1 280 ? 10.026 14.905 -9.179 1.00 92.06 280 GLU A N 1
ATOM 2247 C CA . GLU A 1 280 ? 11.234 14.518 -9.913 1.00 92.06 280 GLU A CA 1
ATOM 2248 C C . GLU A 1 280 ? 11.138 13.060 -10.382 1.00 92.06 280 GLU A C 1
ATOM 2250 O O . GLU A 1 280 ? 10.925 12.153 -9.579 1.00 92.06 280 GLU A O 1
ATOM 2255 N N . SER A 1 281 ? 11.394 12.794 -11.661 1.00 90.31 281 SER A N 1
ATOM 2256 C CA . SER A 1 281 ? 11.286 11.449 -12.257 1.00 90.31 281 SER A CA 1
ATOM 2257 C C . SER A 1 281 ? 12.433 10.487 -11.917 1.00 90.31 281 SER A C 1
ATOM 2259 O O . SER A 1 281 ? 12.430 9.338 -12.353 1.00 90.31 281 SER A O 1
ATOM 2261 N N . THR A 1 282 ? 13.420 10.932 -11.136 1.00 87.44 282 THR A N 1
ATOM 2262 C CA . THR A 1 282 ? 14.641 10.172 -10.818 1.00 87.44 282 THR A CA 1
ATOM 2263 C C . THR A 1 282 ? 14.846 10.033 -9.310 1.00 87.44 282 THR A C 1
ATOM 2265 O O . THR A 1 282 ? 14.353 10.851 -8.537 1.00 87.44 282 THR A O 1
ATOM 2268 N N . MET A 1 283 ? 15.606 9.026 -8.864 1.00 83.62 283 MET A N 1
ATOM 2269 C CA . MET A 1 283 ? 16.019 8.877 -7.457 1.00 83.62 283 MET A CA 1
ATOM 2270 C C . MET A 1 283 ? 17.429 9.430 -7.196 1.00 83.62 283 MET A C 1
ATOM 2272 O O . MET A 1 283 ? 18.278 8.745 -6.629 1.00 83.62 283 MET A O 1
ATOM 2276 N N . LYS A 1 284 ? 17.707 10.673 -7.605 1.00 70.88 284 LYS A N 1
ATOM 2277 C CA . LYS A 1 284 ? 19.002 11.311 -7.308 1.00 70.88 284 LYS A CA 1
ATOM 2278 C C . LYS A 1 284 ? 19.167 11.564 -5.803 1.00 70.88 284 LYS A C 1
ATOM 2280 O O . LYS A 1 284 ? 18.178 11.747 -5.084 1.00 70.88 284 LYS A O 1
ATOM 2285 N N . SER A 1 285 ? 20.419 11.580 -5.346 1.00 68.81 285 SER A N 1
ATOM 2286 C CA . SER A 1 285 ? 20.767 12.018 -3.990 1.00 68.81 285 SER A CA 1
ATOM 2287 C C . SER A 1 285 ? 20.319 13.470 -3.778 1.00 68.81 285 SER A C 1
ATOM 2289 O O . SER A 1 285 ? 20.414 14.292 -4.691 1.00 68.81 285 SER A O 1
ATOM 2291 N N . GLY A 1 286 ? 19.795 13.775 -2.591 1.00 72.06 286 GLY A N 1
ATOM 2292 C CA . GLY A 1 286 ? 19.350 15.123 -2.218 1.00 72.06 286 GLY A CA 1
ATOM 2293 C C . GLY A 1 286 ? 17.876 15.429 -2.494 1.00 72.06 286 GLY A C 1
ATOM 2294 O O . GLY A 1 286 ? 17.375 16.452 -2.033 1.00 72.06 286 GLY A O 1
ATOM 2295 N N . ASP A 1 287 ? 17.148 14.561 -3.199 1.00 78.06 287 ASP A N 1
ATOM 2296 C CA . ASP A 1 287 ? 15.752 14.823 -3.553 1.00 78.06 287 ASP A CA 1
ATOM 2297 C C . ASP A 1 287 ? 14.757 14.280 -2.512 1.00 78.06 287 ASP A C 1
ATOM 2299 O O . ASP A 1 287 ? 13.980 13.352 -2.753 1.00 78.06 287 ASP A O 1
ATOM 2303 N N . TRP A 1 288 ? 14.803 14.883 -1.325 1.00 87.00 288 TRP A N 1
ATOM 2304 C CA . TRP A 1 288 ? 14.066 14.478 -0.117 1.00 87.00 288 TRP A CA 1
ATOM 2305 C C . TRP A 1 288 ? 12.777 15.265 0.120 1.00 87.00 288 TRP A C 1
ATOM 2307 O O . TRP A 1 288 ? 12.233 15.282 1.221 1.00 87.00 288 TRP A O 1
ATOM 2317 N N . ARG A 1 289 ? 12.308 15.964 -0.910 1.00 90.75 289 ARG A N 1
ATOM 2318 C CA . ARG A 1 289 ? 11.109 16.796 -0.851 1.00 90.75 289 ARG A CA 1
ATOM 2319 C C . ARG A 1 289 ? 9.897 15.905 -1.060 1.00 90.75 289 ARG A C 1
ATOM 2321 O O . ARG A 1 289 ? 9.857 15.212 -2.074 1.00 90.75 289 ARG A O 1
ATOM 2328 N N . ALA A 1 290 ? 8.935 15.921 -0.149 1.00 95.06 290 ALA A N 1
ATOM 2329 C CA . ALA A 1 290 ? 7.725 15.110 -0.223 1.00 95.06 290 ALA A CA 1
ATOM 2330 C C . ALA A 1 290 ? 6.488 15.996 -0.384 1.00 95.06 290 ALA A C 1
ATOM 2332 O O . ALA A 1 290 ? 6.334 16.998 0.308 1.00 95.06 290 ALA A O 1
ATOM 2333 N N . TYR A 1 291 ? 5.607 15.626 -1.306 1.00 96.62 291 TYR A N 1
ATOM 2334 C CA . TYR A 1 291 ? 4.260 16.197 -1.398 1.00 96.62 291 TYR A CA 1
ATOM 2335 C C . TYR A 1 291 ? 3.234 15.254 -0.778 1.00 96.62 291 TYR A C 1
ATOM 2337 O O . TYR A 1 291 ? 2.312 15.699 -0.103 1.00 96.62 291 TYR A O 1
ATOM 2345 N N . LEU A 1 292 ? 3.435 13.952 -0.985 1.00 97.31 292 LEU A N 1
ATOM 2346 C CA . LEU A 1 292 ? 2.575 12.886 -0.492 1.00 97.31 292 LEU A CA 1
ATOM 2347 C C . LEU A 1 292 ? 3.427 11.843 0.227 1.00 97.31 292 LEU A C 1
ATOM 2349 O O . LEU A 1 292 ? 4.542 11.564 -0.231 1.00 97.31 292 LEU A O 1
ATOM 2353 N N . ILE A 1 293 ? 2.917 11.260 1.311 1.00 96.88 293 ILE A N 1
ATOM 2354 C CA . ILE A 1 293 ? 3.588 10.171 2.032 1.00 96.88 293 ILE A CA 1
ATOM 2355 C C . ILE A 1 293 ? 2.655 8.974 2.234 1.00 96.88 293 ILE A C 1
ATOM 2357 O O . ILE A 1 293 ? 1.491 9.120 2.592 1.00 96.88 293 ILE A O 1
ATOM 2361 N N . PHE A 1 294 ? 3.253 7.815 1.965 1.00 93.56 294 PHE A N 1
ATOM 2362 C CA . PHE A 1 294 ? 2.873 6.439 2.240 1.00 93.56 294 PHE A CA 1
ATOM 2363 C C . PHE A 1 294 ? 2.788 6.062 3.716 1.00 93.56 294 PHE A C 1
ATOM 2365 O O . PHE A 1 294 ? 3.859 5.755 4.243 1.00 93.56 294 PHE A O 1
ATOM 2372 N N . ASP A 1 295 ? 1.630 6.012 4.378 1.00 86.88 295 ASP A N 1
ATOM 2373 C CA . ASP A 1 295 ? 1.577 5.371 5.698 1.00 86.88 295 ASP A CA 1
ATOM 2374 C C . ASP A 1 295 ? 1.307 3.869 5.582 1.00 86.88 295 ASP A C 1
ATOM 2376 O O . ASP A 1 295 ? 0.228 3.437 5.178 1.00 86.88 295 ASP A O 1
ATOM 2380 N N . THR A 1 296 ? 2.282 3.050 5.968 1.00 72.75 296 THR A N 1
ATOM 2381 C CA . THR A 1 296 ? 2.142 1.589 5.928 1.00 72.75 296 THR A CA 1
ATOM 2382 C C . THR A 1 296 ? 1.203 1.038 6.989 1.00 72.75 296 THR A C 1
ATOM 2384 O O . THR A 1 296 ? 0.684 -0.060 6.801 1.00 72.75 296 THR A O 1
ATOM 2387 N N . ASP A 1 297 ? 1.006 1.763 8.092 1.00 71.06 297 ASP A N 1
ATOM 2388 C CA . ASP A 1 297 ? 0.217 1.273 9.224 1.00 71.06 297 ASP A CA 1
ATOM 2389 C C . ASP A 1 297 ? -1.278 1.396 8.942 1.00 71.06 297 ASP A C 1
ATOM 2391 O O . ASP A 1 297 ? -2.046 0.465 9.185 1.00 71.06 297 ASP A O 1
ATOM 2395 N N . THR A 1 298 ? -1.683 2.543 8.397 1.00 72.50 298 THR A N 1
ATOM 2396 C CA . THR A 1 298 ? -3.069 2.800 7.993 1.00 72.50 298 THR A CA 1
ATOM 2397 C C . THR A 1 298 ? -3.351 2.344 6.562 1.00 72.50 298 THR A C 1
ATOM 2399 O O . THR A 1 298 ? -4.482 1.985 6.252 1.00 72.50 298 THR A O 1
ATOM 2402 N N . GLY A 1 299 ? -2.329 2.279 5.703 1.00 76.62 299 GLY A N 1
ATOM 2403 C CA . GLY A 1 299 ? -2.462 1.881 4.305 1.00 76.62 299 GLY A CA 1
ATOM 2404 C C . GLY A 1 299 ? -2.935 3.005 3.385 1.00 76.62 299 GLY A C 1
ATOM 2405 O O . GLY A 1 299 ? -3.527 2.696 2.352 1.00 76.62 299 GLY A O 1
ATOM 2406 N N . HIS A 1 300 ? -2.664 4.266 3.742 1.00 83.19 300 HIS A N 1
ATOM 2407 C CA . HIS A 1 300 ? -3.203 5.446 3.066 1.00 83.19 300 HIS A CA 1
ATOM 2408 C C . HIS A 1 300 ? -2.150 6.490 2.627 1.00 83.19 300 HIS A C 1
ATOM 2410 O O . HIS A 1 300 ? -1.115 6.713 3.260 1.00 83.19 300 HIS A O 1
ATOM 2416 N N . TRP A 1 301 ? -2.501 7.132 1.514 1.00 91.00 301 TRP A N 1
ATOM 2417 C CA . TRP A 1 301 ? -2.239 8.481 1.012 1.00 91.00 301 TRP A CA 1
ATOM 2418 C C . TRP A 1 301 ? -2.354 9.677 1.954 1.00 91.00 301 TRP A C 1
ATOM 2420 O O . TRP A 1 301 ? -3.487 10.063 2.190 1.00 91.00 301 TRP A O 1
ATOM 2430 N N . TYR A 1 302 ? -1.279 10.382 2.344 1.00 94.62 302 TYR A N 1
ATOM 2431 C CA . TYR A 1 302 ? -1.408 11.685 3.034 1.00 94.62 302 TYR A CA 1
ATOM 2432 C C . TYR A 1 302 ? -0.727 12.871 2.332 1.00 94.62 302 TYR A C 1
ATOM 2434 O O . TYR A 1 302 ? 0.436 12.773 1.936 1.00 94.62 302 TYR A O 1
ATOM 2442 N N . ASP A 1 303 ? -1.422 14.018 2.241 1.00 96.19 303 ASP A N 1
ATOM 2443 C CA . ASP A 1 303 ? -0.860 15.329 1.862 1.00 96.19 303 ASP A CA 1
ATOM 2444 C C . ASP A 1 303 ? 0.001 15.897 2.996 1.00 96.19 303 ASP A C 1
ATOM 2446 O O . ASP A 1 303 ? -0.490 16.224 4.080 1.00 96.19 303 ASP A O 1
ATOM 2450 N N . VAL A 1 304 ? 1.293 16.079 2.725 1.00 96.38 304 VAL A N 1
ATOM 2451 C CA . VAL A 1 304 ? 2.265 16.630 3.685 1.00 96.38 304 VAL A CA 1
ATOM 2452 C C . VAL A 1 304 ? 2.676 18.065 3.366 1.00 96.38 304 VAL A C 1
ATOM 2454 O O . VAL A 1 304 ? 3.569 18.616 4.003 1.00 96.38 304 VAL A O 1
ATOM 2457 N N . THR A 1 305 ? 2.033 18.698 2.386 1.00 95.38 305 THR A N 1
ATOM 2458 C CA . THR A 1 305 ? 2.345 20.074 2.005 1.00 95.38 305 THR A CA 1
ATOM 2459 C C . THR A 1 305 ? 1.879 21.097 3.038 1.00 95.38 305 THR A C 1
ATOM 2461 O O . THR A 1 305 ? 0.991 20.850 3.870 1.00 95.38 305 THR A O 1
ATOM 2464 N N . ASP A 1 306 ? 2.491 22.279 2.972 1.00 91.94 306 ASP A N 1
ATOM 2465 C CA . ASP A 1 306 ? 2.026 23.453 3.704 1.00 91.94 306 ASP A CA 1
ATOM 2466 C C . ASP A 1 306 ? 0.716 24.020 3.108 1.00 91.94 306 ASP A C 1
ATOM 2468 O O . ASP A 1 306 ? 0.158 23.516 2.122 1.00 91.94 306 ASP A O 1
ATOM 2472 N N . SER A 1 307 ? 0.202 25.096 3.706 1.00 86.75 307 SER A N 1
ATOM 2473 C CA . SER A 1 307 ? -1.022 25.764 3.245 1.00 86.75 307 SER A CA 1
ATOM 2474 C C . SER A 1 307 ? -0.916 26.324 1.821 1.00 86.75 307 SER A C 1
ATOM 2476 O O . SER A 1 307 ? -1.937 26.453 1.152 1.00 86.75 307 SER A O 1
ATOM 2478 N N . ALA A 1 308 ? 0.294 26.624 1.341 1.00 87.38 308 ALA A N 1
ATOM 2479 C CA . ALA A 1 308 ? 0.552 27.106 -0.014 1.00 87.38 308 ALA A CA 1
ATOM 2480 C C . ALA A 1 308 ? 0.780 25.966 -1.030 1.00 87.38 308 ALA A C 1
ATOM 2482 O O . ALA A 1 308 ? 0.856 26.218 -2.231 1.00 87.38 308 ALA A O 1
ATOM 2483 N N . GLY A 1 309 ? 0.852 24.708 -0.577 1.00 88.69 309 GLY A N 1
ATOM 2484 C CA . GLY A 1 309 ? 1.112 23.549 -1.434 1.00 88.69 309 GLY A CA 1
ATOM 2485 C C . GLY A 1 309 ? 2.592 23.314 -1.726 1.00 88.69 309 GLY A C 1
ATOM 2486 O O . GLY A 1 309 ? 2.914 22.595 -2.676 1.00 88.69 309 GLY A O 1
ATOM 2487 N N . ASN A 1 310 ? 3.491 23.906 -0.938 1.00 92.62 310 ASN A N 1
ATOM 2488 C CA . ASN A 1 310 ? 4.919 23.634 -1.037 1.00 92.62 310 ASN A CA 1
ATOM 2489 C C . ASN A 1 310 ? 5.246 22.279 -0.407 1.00 92.62 310 ASN A C 1
ATOM 2491 O O . ASN A 1 310 ? 4.632 21.864 0.578 1.00 92.62 310 ASN A O 1
ATOM 2495 N N . SER A 1 311 ? 6.241 21.598 -0.975 1.00 93.1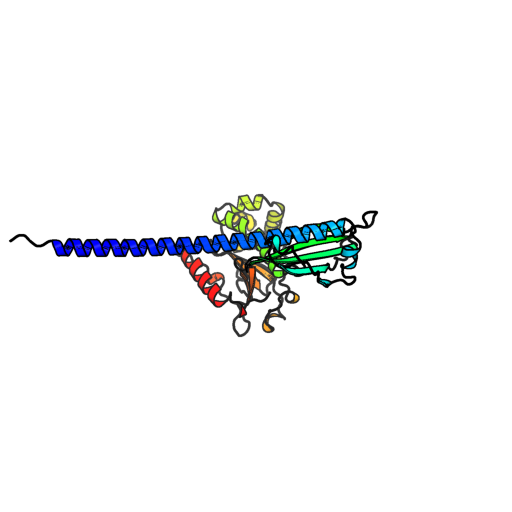9 311 SER A N 1
ATOM 2496 C CA . SER A 1 311 ? 6.696 20.299 -0.486 1.00 93.19 311 SER A CA 1
ATOM 2497 C C . SER A 1 311 ? 7.248 20.367 0.934 1.00 93.19 311 SER A C 1
ATOM 2499 O O . SER A 1 311 ? 7.961 21.302 1.302 1.00 93.19 311 SER A O 1
ATOM 2501 N N . TYR A 1 312 ? 7.015 19.303 1.693 1.00 93.81 312 TYR A N 1
ATOM 2502 C CA . TYR A 1 312 ? 7.719 19.038 2.933 1.00 93.81 312 TYR A CA 1
ATOM 2503 C C . TYR A 1 312 ? 9.187 18.705 2.643 1.00 93.81 312 TYR A C 1
ATOM 2505 O O . TYR A 1 312 ? 9.492 17.707 1.991 1.00 93.81 312 TYR A O 1
ATOM 2513 N N . ASN A 1 313 ? 10.108 19.526 3.148 1.00 86.12 313 ASN A N 1
ATOM 2514 C CA . ASN A 1 313 ? 11.553 19.365 2.931 1.00 86.12 313 ASN A CA 1
ATOM 2515 C C . ASN A 1 313 ? 12.275 18.748 4.144 1.00 86.12 313 ASN A C 1
ATOM 2517 O O . ASN A 1 313 ? 13.487 18.890 4.276 1.00 86.12 313 ASN A O 1
ATOM 2521 N N . GLY A 1 314 ? 11.539 18.098 5.051 1.00 81.19 314 GLY A N 1
ATOM 2522 C CA . GLY A 1 314 ? 12.059 17.631 6.338 1.00 81.19 314 GLY A CA 1
ATOM 2523 C C . GLY A 1 314 ? 12.304 16.128 6.444 1.00 81.19 314 GLY A C 1
ATOM 2524 O O . GLY A 1 314 ? 12.482 15.647 7.554 1.00 81.19 314 GLY A O 1
ATOM 2525 N N . MET A 1 315 ? 12.323 15.363 5.347 1.00 84.00 315 MET A N 1
ATOM 2526 C CA . MET A 1 315 ? 12.540 13.905 5.423 1.00 84.00 315 MET A CA 1
ATOM 2527 C C . MET A 1 315 ? 13.874 13.550 6.107 1.00 84.00 315 MET A C 1
ATOM 2529 O O . MET A 1 315 ? 13.934 12.612 6.890 1.00 84.00 315 MET A O 1
ATOM 2533 N N . THR A 1 316 ? 14.926 14.351 5.907 1.00 83.88 316 THR A N 1
ATOM 2534 C CA . THR A 1 316 ? 16.212 14.180 6.608 1.00 83.88 316 THR A CA 1
ATOM 2535 C C . THR A 1 316 ? 16.163 14.541 8.088 1.00 83.88 316 THR A C 1
ATOM 2537 O O . THR A 1 316 ? 17.085 14.208 8.819 1.00 83.88 316 THR A O 1
ATOM 2540 N N . ASN A 1 317 ? 15.109 15.207 8.564 1.00 83.50 317 ASN A N 1
ATOM 2541 C CA . ASN A 1 317 ? 14.969 15.525 9.986 1.00 83.50 317 ASN A CA 1
ATOM 2542 C C . ASN A 1 317 ? 14.673 14.271 10.814 1.00 83.50 317 ASN A C 1
ATOM 2544 O O . ASN A 1 317 ? 14.914 14.282 12.023 1.00 83.50 317 ASN A O 1
ATOM 2548 N N . PHE A 1 318 ? 14.176 13.205 10.173 1.00 83.62 318 PHE A N 1
ATOM 2549 C CA . PHE A 1 318 ? 14.022 11.897 10.801 1.00 83.62 318 PHE A CA 1
ATOM 2550 C C . PHE A 1 318 ? 15.363 11.222 11.075 1.00 83.62 318 PHE A C 1
ATOM 2552 O O . PHE A 1 318 ? 15.408 10.401 11.982 1.00 83.62 318 PHE A O 1
ATOM 2559 N N . ASP A 1 319 ? 16.433 11.566 10.345 1.00 83.12 319 ASP A N 1
ATOM 2560 C CA . ASP A 1 319 ? 17.759 11.023 10.623 1.00 83.12 319 ASP A CA 1
ATOM 2561 C C . ASP A 1 319 ? 18.228 11.467 12.011 1.00 83.12 319 ASP A C 1
ATOM 2563 O O . ASP A 1 319 ? 18.153 12.644 12.388 1.00 83.12 319 ASP A O 1
ATOM 2567 N N . ASP A 1 320 ? 18.758 10.513 12.767 1.00 77.31 320 ASP A N 1
ATOM 2568 C CA . ASP A 1 320 ? 19.457 10.787 14.011 1.00 77.31 320 ASP A CA 1
ATOM 2569 C C . ASP A 1 320 ? 20.745 9.960 14.094 1.00 77.31 320 ASP A C 1
ATOM 2571 O O . ASP A 1 320 ? 20.801 8.810 13.659 1.00 77.31 320 ASP A O 1
ATOM 2575 N N . THR A 1 321 ? 21.812 10.570 14.605 1.00 71.94 321 THR A N 1
ATOM 2576 C CA . THR A 1 321 ? 23.129 9.927 14.763 1.00 71.94 321 THR A CA 1
ATOM 2577 C C . THR A 1 321 ? 23.592 9.911 16.218 1.00 71.94 321 THR A C 1
ATOM 2579 O O . THR A 1 321 ? 24.764 9.648 16.483 1.00 71.94 321 THR A O 1
ATOM 2582 N N . SER A 1 322 ? 22.706 10.244 17.161 1.00 77.25 322 SER A N 1
ATOM 2583 C CA . SER A 1 322 ? 22.973 10.126 18.595 1.00 77.25 322 SER A CA 1
ATOM 2584 C C . SER A 1 322 ? 23.020 8.659 19.045 1.00 77.25 322 SER A C 1
ATOM 2586 O O . SER A 1 322 ? 22.631 7.748 18.315 1.00 77.25 322 SER A O 1
ATOM 2588 N N . SER A 1 323 ? 23.489 8.415 20.272 1.00 73.38 323 SER A N 1
ATOM 2589 C CA . SER A 1 323 ? 23.488 7.075 20.877 1.00 73.38 323 SER A CA 1
ATOM 2590 C C . SER A 1 323 ? 22.086 6.465 20.991 1.00 73.38 323 SER A C 1
ATOM 2592 O O . SER A 1 323 ? 21.956 5.247 20.934 1.00 73.38 323 SER A O 1
ATOM 2594 N N . ASP A 1 324 ? 21.052 7.308 21.082 1.00 79.06 324 ASP A N 1
ATOM 2595 C CA . ASP A 1 324 ? 19.642 6.916 21.182 1.00 79.06 324 ASP A CA 1
ATOM 2596 C C . ASP A 1 324 ? 18.893 7.114 19.855 1.00 79.06 324 ASP A C 1
ATOM 2598 O O . ASP A 1 324 ? 17.670 7.289 19.853 1.00 79.06 324 ASP A O 1
ATOM 2602 N N . ALA A 1 325 ? 19.619 7.102 18.726 1.00 79.69 325 ALA A N 1
ATOM 2603 C CA . ALA A 1 325 ? 19.101 7.456 17.408 1.00 79.69 325 ALA A CA 1
ATOM 2604 C C . ALA A 1 325 ? 17.722 6.844 17.144 1.00 79.69 325 ALA A C 1
ATOM 2606 O O . ALA A 1 325 ? 16.760 7.582 16.973 1.00 79.69 325 ALA A O 1
ATOM 2607 N N . THR A 1 326 ? 17.588 5.519 17.239 1.00 82.56 326 THR A N 1
ATOM 2608 C CA . THR A 1 326 ? 16.329 4.791 17.013 1.00 82.56 326 THR A CA 1
ATOM 2609 C C . THR A 1 326 ? 15.149 5.333 17.831 1.00 82.56 326 THR A C 1
ATOM 2611 O O . THR A 1 326 ? 14.072 5.542 17.278 1.00 82.56 326 THR A O 1
ATOM 2614 N N . ALA A 1 327 ? 15.331 5.599 19.129 1.00 84.69 327 ALA A N 1
ATOM 2615 C CA . ALA A 1 327 ? 14.262 6.124 19.982 1.00 84.69 327 ALA A CA 1
ATOM 2616 C C . ALA A 1 327 ? 13.852 7.547 19.570 1.00 84.69 327 ALA A C 1
ATOM 2618 O O . ALA A 1 327 ? 12.670 7.898 19.599 1.00 84.69 327 ALA A O 1
ATOM 2619 N N . MET A 1 328 ? 14.822 8.357 19.145 1.00 86.75 328 MET A N 1
ATOM 2620 C CA . MET A 1 328 ? 14.569 9.709 18.663 1.00 86.75 328 MET A CA 1
ATOM 2621 C C . MET A 1 328 ? 13.900 9.713 17.282 1.00 86.75 328 MET A C 1
ATOM 2623 O O . MET A 1 328 ? 12.986 10.507 17.059 1.00 86.75 328 MET A O 1
ATOM 2627 N N . GLU A 1 329 ? 14.283 8.801 16.382 1.00 88.00 329 GLU A N 1
ATOM 2628 C CA . GLU A 1 329 ? 13.617 8.617 15.085 1.00 88.00 329 GLU A CA 1
ATOM 2629 C C . GLU A 1 329 ? 12.148 8.229 15.273 1.00 88.00 329 GLU A C 1
ATOM 2631 O O . GLU A 1 329 ? 11.277 8.843 14.659 1.00 88.00 329 GLU A O 1
ATOM 2636 N N . ILE A 1 330 ? 11.864 7.274 16.172 1.00 87.06 330 ILE A N 1
ATOM 2637 C CA . ILE A 1 330 ? 10.495 6.882 16.543 1.00 87.06 330 ILE A CA 1
ATOM 2638 C C . ILE A 1 330 ? 9.704 8.107 16.989 1.00 87.06 330 ILE A C 1
ATOM 2640 O O . ILE A 1 330 ? 8.626 8.376 16.467 1.00 87.06 330 ILE A O 1
ATOM 2644 N N . LYS A 1 331 ? 10.248 8.878 17.936 1.00 89.75 331 LYS A N 1
ATOM 2645 C CA . LYS A 1 331 ? 9.564 10.055 18.476 1.00 89.75 331 LYS A CA 1
ATOM 2646 C C . LYS A 1 331 ? 9.258 11.088 17.386 1.00 89.75 331 LYS A C 1
ATOM 2648 O O . LYS A 1 331 ? 8.128 11.564 17.307 1.00 89.75 331 LYS A O 1
ATOM 2653 N N . LYS A 1 332 ? 10.241 11.407 16.538 1.00 90.19 332 LYS A N 1
ATOM 2654 C CA . LYS A 1 332 ? 10.087 12.349 15.416 1.00 90.19 332 LYS A CA 1
ATOM 2655 C C . LYS A 1 332 ? 9.037 11.864 14.413 1.00 90.19 332 LYS A C 1
ATOM 2657 O O . LYS A 1 332 ? 8.238 12.667 13.934 1.00 90.19 332 LYS A O 1
ATOM 2662 N N . LEU A 1 333 ? 9.016 10.564 14.111 1.00 88.88 333 LEU A N 1
ATOM 2663 C CA . LEU A 1 333 ? 8.018 9.966 13.228 1.00 88.88 333 LEU A CA 1
ATOM 2664 C C . LEU A 1 333 ? 6.614 10.051 13.837 1.00 88.88 333 LEU A C 1
ATOM 2666 O O . LEU A 1 333 ? 5.691 10.483 13.160 1.00 88.88 333 LEU A O 1
ATOM 2670 N N . GLU A 1 334 ? 6.447 9.713 15.114 1.00 90.38 334 GLU A N 1
ATOM 2671 C CA . GLU A 1 334 ? 5.154 9.796 15.806 1.00 90.38 334 GLU A CA 1
ATOM 2672 C C . GLU A 1 334 ? 4.609 11.233 15.869 1.00 90.38 334 GLU A C 1
ATOM 2674 O O . GLU A 1 334 ? 3.417 11.467 15.665 1.00 90.38 334 GLU A O 1
ATOM 2679 N N . GLU A 1 335 ? 5.469 12.225 16.114 1.00 92.38 335 GLU A N 1
ATOM 2680 C CA . GLU A 1 335 ? 5.094 13.647 16.065 1.00 92.38 335 GLU A CA 1
ATOM 2681 C C . GLU A 1 335 ? 4.683 14.083 14.651 1.00 92.38 335 GLU A C 1
ATOM 2683 O O . GLU A 1 335 ? 3.695 14.805 14.472 1.00 92.38 335 GLU A O 1
ATOM 2688 N N . PHE A 1 336 ? 5.395 13.594 13.635 1.00 93.25 336 PHE A N 1
ATOM 2689 C CA . PHE A 1 336 ? 5.045 13.822 12.240 1.00 93.25 336 PHE A CA 1
ATOM 2690 C C . PHE A 1 336 ? 3.686 13.205 11.884 1.00 93.25 336 PHE A C 1
ATOM 2692 O O . PHE A 1 336 ? 2.825 13.900 11.342 1.00 93.25 336 PHE A O 1
ATOM 2699 N N . LYS A 1 337 ? 3.445 11.941 12.256 1.00 91.62 337 LYS A N 1
ATOM 2700 C CA . LYS A 1 337 ? 2.169 11.247 12.024 1.00 91.62 337 LYS A CA 1
ATOM 2701 C C . LYS A 1 337 ? 0.996 11.989 12.659 1.00 91.62 337 LYS A C 1
ATOM 2703 O O . LYS A 1 337 ? -0.000 12.223 11.989 1.00 91.62 337 LYS A O 1
ATOM 2708 N N . LYS A 1 338 ? 1.132 12.468 13.899 1.00 92.06 338 LYS A N 1
ATOM 2709 C CA . LYS A 1 338 ? 0.085 13.272 14.566 1.00 92.06 338 LYS A CA 1
ATOM 2710 C C . LYS A 1 338 ? -0.272 14.558 13.822 1.00 92.06 338 LYS A C 1
ATOM 2712 O O . LYS A 1 338 ? -1.385 15.049 13.962 1.00 92.06 338 LYS A O 1
ATOM 2717 N N . THR A 1 339 ? 0.677 15.116 13.075 1.00 92.38 339 THR A N 1
ATOM 2718 C CA . THR A 1 339 ? 0.486 16.366 12.332 1.00 92.38 339 THR A CA 1
ATOM 2719 C C . THR A 1 339 ? -0.111 16.119 10.947 1.00 92.38 339 THR A C 1
ATOM 2721 O O . THR A 1 339 ? -0.948 16.896 10.491 1.00 92.38 339 THR A O 1
ATOM 2724 N N . TYR A 1 340 ? 0.331 15.059 10.266 1.00 92.75 340 TYR A N 1
ATOM 2725 C CA . TYR A 1 340 ? 0.046 14.855 8.846 1.00 92.75 340 TYR A CA 1
ATOM 2726 C C . TYR A 1 340 ? -0.843 13.650 8.540 1.00 92.75 340 TYR A C 1
ATOM 2728 O O . TYR A 1 340 ? -1.575 13.694 7.556 1.00 92.75 340 TYR A O 1
ATOM 2736 N N . PHE A 1 341 ? -0.805 12.590 9.350 1.00 88.44 341 PHE A N 1
ATOM 2737 C CA . PHE A 1 341 ? -1.558 11.351 9.115 1.00 88.44 341 PHE A CA 1
ATOM 2738 C C . PHE A 1 341 ? -2.912 11.419 9.823 1.00 88.44 341 PHE A C 1
ATOM 2740 O O . PHE A 1 341 ? -3.245 10.614 10.692 1.00 88.44 341 PHE A O 1
ATOM 2747 N N . ILE A 1 342 ? -3.669 12.452 9.464 1.00 84.62 342 ILE A N 1
ATOM 2748 C CA . ILE A 1 342 ? -5.008 12.742 9.977 1.00 84.62 342 ILE A CA 1
ATOM 2749 C C . ILE A 1 342 ? -6.035 12.607 8.845 1.00 84.62 342 ILE A C 1
ATOM 2751 O O . ILE A 1 342 ? -5.669 12.818 7.683 1.00 84.62 342 ILE A O 1
ATOM 2755 N N . PRO A 1 343 ? -7.304 12.272 9.143 1.00 80.25 343 PRO A N 1
ATOM 2756 C CA . PRO A 1 343 ? -8.323 12.025 8.120 1.00 80.25 343 PRO A CA 1
ATOM 2757 C C . PRO A 1 343 ? -8.470 13.154 7.091 1.00 80.25 343 PRO A C 1
ATOM 2759 O O . PRO A 1 343 ? -8.658 12.892 5.910 1.00 80.25 343 PRO A O 1
ATOM 2762 N N . GLU A 1 344 ? -8.313 14.410 7.508 1.00 85.38 344 GLU A N 1
ATOM 2763 C CA . GLU A 1 344 ? -8.465 15.597 6.658 1.00 85.38 344 GLU A CA 1
ATOM 2764 C C . GLU A 1 344 ? -7.358 15.748 5.607 1.00 85.38 344 GLU A C 1
ATOM 2766 O O . GLU A 1 344 ? -7.502 16.522 4.660 1.00 85.38 344 GLU A O 1
ATOM 2771 N N . ARG A 1 345 ? -6.234 15.050 5.789 1.00 89.00 345 ARG A N 1
ATOM 2772 C CA . ARG A 1 345 ? -5.093 15.053 4.866 1.00 89.00 345 ARG A CA 1
ATOM 2773 C C . ARG A 1 345 ? -5.007 13.777 4.033 1.00 89.00 345 ARG A C 1
ATOM 2775 O O . ARG A 1 345 ? -4.102 13.680 3.207 1.00 89.00 345 ARG A O 1
ATOM 2782 N N . MET A 1 346 ? -5.914 12.823 4.241 1.00 87.00 346 MET A N 1
ATOM 2783 C CA . MET A 1 346 ? -5.989 11.599 3.450 1.00 87.00 346 MET A CA 1
ATOM 2784 C C . MET A 1 346 ? -6.401 11.927 2.007 1.00 87.00 346 MET A C 1
ATOM 2786 O O . MET A 1 346 ? -7.303 12.739 1.806 1.00 87.00 346 MET A O 1
ATOM 2790 N N . VAL A 1 347 ? -5.740 11.340 1.003 1.00 85.56 347 VAL A N 1
ATOM 2791 C CA . VAL A 1 347 ? -5.962 11.699 -0.416 1.00 85.56 347 VAL A CA 1
ATOM 2792 C C . VAL A 1 347 ? -6.580 10.598 -1.279 1.00 85.56 347 VAL A C 1
ATOM 2794 O O . VAL A 1 347 ? -6.993 10.906 -2.399 1.00 85.56 347 VAL A O 1
ATOM 2797 N N . ASP A 1 348 ? -6.601 9.343 -0.824 1.00 72.94 348 ASP A N 1
ATOM 2798 C CA . ASP A 1 348 ? -7.082 8.199 -1.613 1.00 72.94 348 ASP A CA 1
ATOM 2799 C C . ASP A 1 348 ? -8.535 7.805 -1.356 1.00 72.94 348 ASP A C 1
ATOM 2801 O O . ASP A 1 348 ? -9.021 7.964 -0.217 1.00 72.94 348 ASP A O 1
#